Protein AF-A0AAD5Y4V9-F1 (afdb_monomer)

Radius of gyration: 23.25 Å; Cα contacts (8 Å, |Δi|>4): 443; chains: 1; bounding box: 80×43×57 Å

Sequence (322 aa):
MSYVQPNKWQPNLEIPAKYGASPVNLITLEIFPLKPSPISFKLESRYSIEKVLPRSFFGILYQLKVGHTFVFNLANPDIPNTFIQELTGMRQSTFVKIDTLVRVVGNAPGRYVPEQDIEHVMHRVRELKDGRKVVLADRVHEFLNWASNLYEISLCSLGDQSYVDMVAQILNQENQIIRGGVAYSARGEYLYLTQNGNLPNARRPPKDLNSLFAFYSNRSDDVPFVEPLILDDNATMWPMDQQDNIIVIREMVDSKVWNVALFPVVQQVLAFIHENYFKQLDIWNAADPSIRGLPPTSLTFYKEYMRKELSGKIAEISSSRI

Mean predicted aligned error: 13.6 Å

pLDDT: mean 76.75, std 15.79, range [40.66, 96.81]

Nearest PDB structures (foldseek):
  3ef0-assembly1_A  TM=4.515E-01  e=7.045E-08  Schizosaccharomyces pombe
  4xq0-assembly1_A  TM=4.361E-01  e=2.808E-07  Schizosaccharomyces pombe 972h-
  2hhl-assembly4_D  TM=6.259E-01  e=1.778E-05  Homo sapiens
  3pgl-assembly2_B  TM=5.851E-01  e=7.215E-06  Homo sapiens
  3l0y-assembly2_B  TM=5.722E-01  e=2.005E-05  Homo sapiens

Foldseek 3Di:
DDDDDQQNQFAWEQDPVVQPRDIWTWGWDDFDDPDDDPDDDDRDNYDYPPDDDAQLVVVVCVLVVVDDGTDTDLVDPVGPGPNSCVVVCPPFAAEEELLQFKAWDDDDPDGHWDPVCCVVQVVQWDAFPVRTIMGGAPCLLVLLVVVQVQHQYAYEDCDDQSVLVRSCCVNCPPVRRNDSYYSDNLNVVLCVCVVVVSDVDNQAQSDEPCSRHVCLVVDDQLDDDEHYAYEEQDLSSHDPVCSLSYPHWDFDPPDPTTHTPSPPPVVVLSVQLRVVLVVQQVVLVPDDPVPRDTRDYSSVRSVVVVVVVVVVVVVVVVVVPD

Organism: NCBI:txid261099

Structure (mmCIF, N/CA/C/O backbone):
data_AF-A0AAD5Y4V9-F1
#
_entry.id   AF-A0AAD5Y4V9-F1
#
loop_
_atom_site.group_PDB
_atom_site.id
_atom_site.type_symbol
_atom_site.label_atom_id
_atom_site.label_alt_id
_atom_site.label_comp_id
_atom_site.label_asym_id
_atom_site.label_entity_id
_atom_site.label_seq_id
_atom_site.pdbx_PDB_ins_code
_atom_site.Cartn_x
_atom_site.Cartn_y
_atom_site.Cartn_z
_atom_site.occupancy
_atom_site.B_iso_or_equiv
_atom_site.auth_seq_id
_atom_site.auth_comp_id
_atom_site.auth_asym_id
_atom_site.auth_atom_id
_atom_site.pdbx_PDB_model_num
ATOM 1 N N . MET A 1 1 ? 45.213 21.204 -1.280 1.00 44.19 1 MET A N 1
ATOM 2 C CA . MET A 1 1 ? 44.220 20.114 -1.163 1.00 44.19 1 MET A CA 1
ATOM 3 C C . MET A 1 1 ? 44.125 19.438 -2.519 1.00 44.19 1 MET A C 1
ATOM 5 O O . MET A 1 1 ? 43.886 20.133 -3.496 1.00 44.19 1 MET A O 1
ATOM 9 N N . SER A 1 2 ? 44.420 18.141 -2.616 1.00 42.50 2 SER A N 1
ATOM 10 C CA . SER A 1 2 ? 44.313 17.402 -3.879 1.00 42.50 2 SER A CA 1
ATOM 11 C C . SER A 1 2 ? 42.843 17.124 -4.185 1.00 42.50 2 SER A C 1
ATOM 13 O O . SER A 1 2 ? 42.166 16.475 -3.392 1.00 42.50 2 SER A O 1
ATOM 15 N N . TYR A 1 3 ? 42.355 17.617 -5.323 1.00 54.38 3 TYR A N 1
ATOM 16 C CA . TYR A 1 3 ? 41.027 17.281 -5.829 1.00 54.38 3 TYR A CA 1
ATOM 17 C C . TYR A 1 3 ? 41.005 15.795 -6.189 1.00 54.38 3 TYR A C 1
ATOM 19 O O . TYR A 1 3 ? 41.721 15.355 -7.090 1.00 54.38 3 TYR A O 1
ATOM 27 N N . VAL A 1 4 ? 40.223 15.011 -5.452 1.00 59.34 4 VAL A N 1
ATOM 28 C CA . VAL A 1 4 ? 40.012 13.602 -5.780 1.00 59.34 4 VAL A CA 1
ATOM 29 C C . VAL A 1 4 ? 39.051 13.549 -6.962 1.00 59.34 4 VAL A C 1
ATOM 31 O O . VAL A 1 4 ? 37.967 14.124 -6.917 1.00 59.34 4 VAL A O 1
ATOM 34 N N . GLN A 1 5 ? 39.471 12.893 -8.040 1.00 60.47 5 GLN A N 1
ATOM 35 C CA . GLN A 1 5 ? 38.598 12.638 -9.183 1.00 60.47 5 GLN A CA 1
ATOM 36 C C . GLN A 1 5 ? 37.478 11.679 -8.736 1.00 60.47 5 GLN A C 1
ATOM 38 O O . GLN A 1 5 ? 37.815 10.663 -8.122 1.00 60.47 5 GLN A O 1
ATOM 43 N N . PRO A 1 6 ? 36.189 11.955 -9.025 1.00 58.03 6 PRO A N 1
ATOM 44 C CA . PRO A 1 6 ? 35.059 11.141 -8.562 1.00 58.03 6 PRO A CA 1
ATOM 45 C C . PRO A 1 6 ? 35.250 9.640 -8.794 1.00 58.03 6 PRO A C 1
ATOM 47 O O . PRO A 1 6 ? 35.168 8.851 -7.865 1.00 58.03 6 PRO A O 1
ATOM 50 N N . ASN A 1 7 ? 35.667 9.255 -9.996 1.00 61.25 7 ASN A N 1
ATOM 51 C CA . ASN A 1 7 ? 35.906 7.865 -10.391 1.00 61.25 7 ASN A CA 1
ATOM 52 C C . ASN A 1 7 ? 37.132 7.186 -9.741 1.00 61.25 7 ASN A C 1
ATOM 54 O O . ASN A 1 7 ? 37.333 5.987 -9.926 1.00 61.25 7 ASN A O 1
ATOM 58 N N . LYS A 1 8 ? 37.972 7.926 -9.007 1.00 71.12 8 LYS A N 1
ATOM 59 C CA . LYS A 1 8 ? 39.161 7.394 -8.316 1.00 71.12 8 LYS A CA 1
ATOM 60 C C . LYS A 1 8 ? 38.937 7.175 -6.825 1.00 71.12 8 LYS A C 1
ATOM 62 O O . LYS A 1 8 ? 39.796 6.589 -6.170 1.00 71.12 8 LYS A O 1
ATOM 67 N N . TRP A 1 9 ? 37.818 7.648 -6.281 1.00 79.75 9 TRP A N 1
ATOM 68 C CA . TRP A 1 9 ? 37.486 7.430 -4.883 1.00 79.75 9 TRP A CA 1
ATOM 69 C C . TRP A 1 9 ? 36.623 6.182 -4.731 1.00 79.75 9 TRP A C 1
ATOM 71 O O . TRP A 1 9 ? 35.472 6.151 -5.168 1.00 79.75 9 TRP A O 1
ATOM 81 N N . GLN A 1 10 ? 37.197 5.152 -4.115 1.00 83.12 10 GLN A N 1
ATOM 82 C CA . GLN A 1 10 ? 36.529 3.876 -3.881 1.00 83.12 10 GLN A CA 1
ATOM 83 C C . GLN A 1 10 ? 36.601 3.522 -2.396 1.00 83.12 10 GLN A C 1
ATOM 85 O O . GLN A 1 10 ? 37.484 2.765 -1.986 1.00 83.12 10 GLN A O 1
ATOM 90 N N . PRO A 1 11 ? 35.766 4.147 -1.552 1.00 84.25 11 PRO A N 1
ATOM 91 C CA . PRO A 1 11 ? 35.830 3.891 -0.130 1.00 84.25 11 PRO A CA 1
ATOM 92 C C . PRO A 1 11 ? 35.289 2.498 0.197 1.00 84.25 11 PRO A C 1
ATOM 94 O O . PRO A 1 11 ? 34.391 1.974 -0.464 1.00 84.25 11 PRO A O 1
ATOM 97 N N . ASN A 1 12 ? 35.827 1.912 1.257 1.00 84.38 12 ASN A N 1
ATOM 98 C CA . ASN A 1 12 ? 35.359 0.641 1.777 1.00 84.38 12 ASN A CA 1
ATOM 99 C C . ASN A 1 12 ? 34.202 0.873 2.760 1.00 84.38 12 ASN A C 1
ATOM 101 O O . ASN A 1 12 ? 34.349 1.623 3.724 1.00 84.38 12 ASN A O 1
ATOM 105 N N . LEU A 1 13 ? 33.056 0.247 2.510 1.00 82.81 13 LEU A N 1
ATOM 106 C CA . LEU A 1 13 ? 31.894 0.267 3.386 1.00 82.81 13 LEU A CA 1
ATOM 107 C C . LEU A 1 13 ? 31.895 -0.974 4.274 1.00 82.81 13 LEU A C 1
ATOM 109 O O . LEU A 1 13 ? 31.728 -2.095 3.793 1.00 82.81 13 LEU A O 1
ATOM 113 N N . GLU A 1 14 ? 32.034 -0.771 5.577 1.00 83.25 14 GLU A N 1
ATOM 114 C CA . GLU A 1 14 ? 31.894 -1.832 6.560 1.00 83.25 14 GLU A CA 1
ATOM 115 C C . GLU A 1 14 ? 30.427 -2.154 6.799 1.00 83.25 14 GLU A C 1
ATOM 117 O O . GLU A 1 14 ? 29.639 -1.303 7.230 1.00 83.25 14 GLU A O 1
ATOM 122 N N . ILE A 1 15 ? 30.080 -3.414 6.563 1.00 77.50 15 ILE A N 1
ATOM 123 C CA . ILE A 1 15 ? 28.730 -3.920 6.751 1.00 77.50 15 ILE A CA 1
ATOM 124 C C . ILE A 1 15 ? 28.664 -4.639 8.107 1.00 77.50 15 ILE A C 1
ATOM 126 O O . ILE A 1 15 ? 29.407 -5.599 8.322 1.00 77.50 15 ILE A O 1
ATOM 130 N N . PRO A 1 16 ? 27.786 -4.210 9.035 1.00 75.94 16 PRO A N 1
ATOM 131 C CA . PRO A 1 16 ? 27.593 -4.869 10.318 1.00 75.94 16 PRO A CA 1
ATOM 132 C C . PRO A 1 16 ? 27.303 -6.361 10.158 1.00 75.94 16 PRO A C 1
ATOM 134 O O . PRO A 1 16 ? 26.631 -6.777 9.215 1.00 75.94 16 PRO A O 1
ATOM 137 N N . ALA A 1 17 ? 27.737 -7.171 11.126 1.00 76.25 17 ALA A N 1
ATOM 138 C CA . ALA A 1 17 ? 27.626 -8.629 11.047 1.00 76.25 17 ALA A CA 1
ATOM 139 C C . ALA A 1 17 ? 26.194 -9.134 10.782 1.00 76.25 17 ALA A C 1
ATOM 141 O O . ALA A 1 17 ? 26.000 -10.073 10.015 1.00 76.25 17 ALA A O 1
ATOM 142 N N . LYS A 1 18 ? 25.185 -8.445 11.332 1.00 70.75 18 LYS A N 1
ATOM 143 C CA . LYS A 1 18 ? 23.756 -8.725 11.104 1.00 70.75 18 LYS A CA 1
ATOM 144 C C . LYS A 1 18 ? 23.285 -8.575 9.645 1.00 70.75 18 LYS A C 1
ATOM 146 O O . LYS A 1 18 ? 22.176 -8.992 9.345 1.00 70.75 18 LYS A O 1
ATOM 151 N N . TYR A 1 19 ? 24.097 -7.984 8.767 1.00 62.03 19 TYR A N 1
ATOM 152 C CA . TYR A 1 19 ? 23.802 -7.759 7.345 1.00 62.03 19 TYR A CA 1
ATOM 153 C C . TYR A 1 19 ? 24.813 -8.457 6.413 1.00 62.03 19 TYR A C 1
ATOM 155 O O . TYR A 1 19 ? 24.945 -8.088 5.251 1.00 62.03 19 TYR A O 1
ATOM 163 N N . GLY A 1 20 ? 25.553 -9.456 6.913 1.00 67.56 20 GLY A N 1
ATOM 164 C CA . GLY A 1 20 ? 26.450 -10.288 6.096 1.00 67.56 20 GLY A CA 1
ATOM 165 C C . GLY A 1 20 ? 27.950 -10.062 6.311 1.00 67.56 20 GLY A C 1
ATOM 166 O O . GLY A 1 20 ? 28.746 -10.737 5.663 1.00 67.56 20 GLY A O 1
ATOM 167 N N . ALA A 1 21 ? 28.344 -9.152 7.217 1.00 70.06 21 ALA A N 1
ATOM 168 C CA . ALA A 1 21 ? 29.711 -8.938 7.741 1.00 70.06 21 ALA A CA 1
ATOM 169 C C . ALA A 1 21 ? 30.835 -8.630 6.725 1.00 70.06 21 ALA A C 1
ATOM 171 O O . ALA A 1 21 ? 31.972 -8.383 7.125 1.00 70.06 21 ALA A O 1
ATOM 172 N N . SER A 1 22 ? 30.548 -8.670 5.426 1.00 79.44 22 SER A N 1
ATOM 173 C CA . SER A 1 22 ? 31.556 -8.582 4.375 1.00 79.44 22 SER A CA 1
ATOM 174 C C . SER A 1 22 ? 31.667 -7.135 3.904 1.00 79.44 22 SER A C 1
ATOM 176 O O . SER A 1 22 ? 30.673 -6.600 3.409 1.00 79.44 22 SER A O 1
ATOM 178 N N . PRO A 1 23 ? 32.829 -6.481 4.061 1.00 80.38 23 PRO A N 1
ATOM 179 C CA . PRO A 1 23 ? 33.013 -5.116 3.597 1.00 80.38 23 PRO A CA 1
ATOM 180 C C . PRO A 1 23 ? 32.890 -5.027 2.073 1.00 80.38 23 PRO A C 1
ATOM 182 O O . PRO A 1 23 ? 33.283 -5.943 1.351 1.00 80.38 23 PRO A O 1
ATOM 185 N N . VAL A 1 24 ? 32.370 -3.903 1.585 1.00 80.69 24 VAL A N 1
ATOM 186 C CA . VAL A 1 24 ? 32.111 -3.668 0.160 1.00 80.69 24 VAL A CA 1
ATOM 187 C C . VAL A 1 24 ? 32.896 -2.459 -0.318 1.00 80.69 24 VAL A C 1
ATOM 189 O O . VAL A 1 24 ? 32.841 -1.397 0.293 1.00 80.69 24 VAL A O 1
ATOM 192 N N . ASN A 1 25 ? 33.596 -2.591 -1.443 1.00 84.00 25 ASN A N 1
ATOM 193 C CA . ASN A 1 25 ? 34.192 -1.435 -2.104 1.00 84.00 25 ASN A CA 1
ATOM 194 C C . ASN A 1 25 ? 33.112 -0.692 -2.886 1.00 84.00 25 ASN A C 1
ATOM 196 O O . ASN A 1 25 ? 32.513 -1.236 -3.813 1.00 84.00 25 ASN A O 1
ATOM 200 N N . LEU A 1 26 ? 32.865 0.554 -2.500 1.00 79.94 26 LEU A N 1
ATOM 201 C CA . LEU A 1 26 ? 31.935 1.421 -3.201 1.00 79.94 26 LEU A CA 1
ATOM 202 C C . LEU A 1 26 ? 32.634 2.034 -4.408 1.00 79.94 26 LEU A C 1
ATOM 204 O O . LEU A 1 26 ? 33.779 2.467 -4.319 1.00 79.94 26 LEU A O 1
ATOM 208 N N . ILE A 1 27 ? 31.933 2.115 -5.533 1.00 80.38 27 ILE A N 1
ATOM 209 C CA . ILE A 1 27 ? 32.420 2.833 -6.711 1.00 80.38 27 ILE A CA 1
ATOM 210 C C . ILE A 1 27 ? 31.689 4.160 -6.765 1.00 80.38 27 ILE A C 1
ATOM 212 O O . ILE A 1 27 ? 30.474 4.184 -6.925 1.00 80.38 27 ILE A O 1
ATOM 216 N N . THR A 1 28 ? 32.403 5.270 -6.630 1.00 79.75 28 THR A N 1
ATOM 217 C CA . THR A 1 28 ? 31.783 6.595 -6.723 1.00 79.75 28 THR A CA 1
ATOM 218 C C . THR A 1 28 ? 31.466 6.924 -8.182 1.00 79.75 28 THR A C 1
ATOM 220 O O . THR A 1 28 ? 32.351 6.900 -9.037 1.00 79.75 28 THR A O 1
ATOM 223 N N . LEU A 1 29 ? 30.197 7.224 -8.464 1.00 72.38 29 LEU A N 1
ATOM 224 C CA . LEU A 1 29 ? 29.720 7.686 -9.770 1.00 72.38 29 LEU A CA 1
ATOM 225 C C . LEU A 1 29 ? 29.888 9.191 -9.910 1.00 72.38 29 LEU A C 1
ATOM 227 O O . LEU A 1 29 ? 30.418 9.673 -10.907 1.00 72.38 29 LEU A O 1
ATOM 231 N N . GLU A 1 30 ? 29.444 9.926 -8.896 1.00 71.38 30 GLU A N 1
ATOM 232 C CA . GLU A 1 30 ? 29.357 11.377 -8.954 1.00 71.38 30 GLU A CA 1
ATOM 233 C C . GLU A 1 30 ? 29.677 11.986 -7.590 1.00 71.38 30 GLU A C 1
ATOM 235 O O . GLU A 1 30 ? 29.359 11.411 -6.548 1.00 71.38 30 GLU A O 1
ATOM 240 N N . ILE A 1 31 ? 30.327 13.151 -7.607 1.00 71.00 31 ILE A N 1
ATOM 241 C CA . ILE A 1 31 ? 30.545 13.997 -6.434 1.00 71.00 31 ILE A CA 1
ATOM 242 C C . ILE A 1 31 ? 29.954 15.361 -6.767 1.00 71.00 31 ILE A C 1
ATOM 244 O O . ILE A 1 31 ? 30.391 16.012 -7.718 1.00 71.00 31 ILE A O 1
ATOM 248 N N . PHE A 1 32 ? 28.986 15.802 -5.972 1.00 67.06 32 PHE A N 1
ATOM 249 C CA . PHE A 1 32 ? 28.343 17.093 -6.161 1.00 67.06 32 PHE A CA 1
ATOM 250 C C . PHE A 1 32 ? 29.105 18.180 -5.400 1.00 67.06 32 PHE A C 1
ATOM 252 O O . PHE A 1 32 ? 29.296 18.066 -4.185 1.00 67.06 32 PHE A O 1
ATOM 259 N N . PRO A 1 33 ? 29.516 19.271 -6.067 1.00 58.56 33 PRO A N 1
ATOM 260 C CA . PRO A 1 33 ? 30.015 20.439 -5.365 1.00 58.56 33 PRO A CA 1
ATOM 261 C C . PRO A 1 33 ? 28.853 21.112 -4.625 1.00 58.56 33 PRO A C 1
ATOM 263 O O . PRO A 1 33 ? 27.855 21.510 -5.229 1.00 58.56 33 PRO A O 1
ATOM 266 N N . LEU A 1 34 ? 28.976 21.276 -3.308 1.00 55.75 34 LEU A N 1
ATOM 267 C CA . LEU A 1 34 ? 28.035 22.102 -2.555 1.00 55.75 34 LEU A CA 1
ATOM 268 C C . LEU A 1 34 ? 28.196 23.568 -2.992 1.00 55.75 34 LEU A C 1
ATOM 270 O O . LEU A 1 34 ? 29.302 24.109 -3.010 1.00 55.75 34 LEU A O 1
ATOM 274 N N . LYS A 1 35 ? 27.074 24.215 -3.341 1.00 51.81 35 LYS A N 1
ATOM 275 C CA . LYS A 1 35 ? 26.964 25.679 -3.518 1.00 51.81 35 LYS A CA 1
ATOM 276 C C . LYS A 1 35 ? 27.609 26.414 -2.326 1.00 51.81 35 LYS A C 1
ATOM 278 O O . LYS A 1 35 ? 27.631 25.847 -1.236 1.00 51.81 35 LYS A O 1
ATOM 283 N N . PRO A 1 36 ? 28.130 27.645 -2.515 1.00 48.41 36 PRO A N 1
ATOM 284 C CA . PRO A 1 36 ? 29.329 28.143 -1.844 1.00 48.41 36 PRO A CA 1
ATOM 285 C C . PRO A 1 36 ? 29.155 28.133 -0.325 1.00 48.41 36 PRO A C 1
ATOM 287 O O . PRO A 1 36 ? 28.611 29.056 0.273 1.00 48.41 36 PRO A O 1
ATOM 290 N N . SER A 1 37 ? 29.615 27.052 0.284 1.00 46.00 37 SER A N 1
ATOM 291 C CA . SER A 1 37 ? 29.674 26.841 1.719 1.00 46.00 37 SER A CA 1
ATOM 292 C C . SER A 1 37 ? 31.102 26.393 2.019 1.00 46.00 37 SER A C 1
ATOM 294 O O . SER A 1 37 ? 31.635 25.569 1.272 1.00 46.00 37 SER A O 1
ATOM 296 N N . PRO A 1 38 ? 31.758 26.909 3.071 1.00 42.81 38 PRO A N 1
ATOM 297 C CA . PRO A 1 38 ? 33.161 26.613 3.375 1.00 42.81 38 PRO A CA 1
ATOM 298 C C . PRO A 1 38 ? 33.389 25.179 3.889 1.00 42.81 38 PRO A C 1
ATOM 300 O O . PRO A 1 38 ? 34.463 24.867 4.400 1.00 42.81 38 PRO A O 1
ATOM 303 N N . ILE A 1 39 ? 32.394 24.294 3.785 1.00 48.06 39 ILE A N 1
ATOM 304 C CA . ILE A 1 39 ? 32.473 22.920 4.274 1.00 48.06 39 ILE A CA 1
ATOM 305 C C . ILE A 1 39 ? 33.242 22.076 3.254 1.00 48.06 39 ILE A C 1
ATOM 307 O O . ILE A 1 39 ? 32.682 21.480 2.335 1.00 48.06 39 ILE A O 1
ATOM 311 N N . SER A 1 40 ? 34.558 22.015 3.428 1.00 52.16 40 SER A N 1
ATOM 312 C CA . SER A 1 40 ? 35.402 21.002 2.803 1.00 52.16 40 SER A CA 1
ATOM 313 C C . SER A 1 40 ? 35.179 19.658 3.503 1.00 52.16 40 SER A C 1
ATOM 315 O O . SER A 1 40 ? 35.601 19.475 4.645 1.00 52.16 40 SER A O 1
ATOM 317 N N . PHE A 1 41 ? 34.511 18.719 2.828 1.00 55.03 41 PHE A N 1
ATOM 318 C CA . PHE A 1 41 ? 34.381 17.342 3.308 1.00 55.03 41 PHE A CA 1
ATOM 319 C C . PHE A 1 41 ? 35.717 16.613 3.177 1.00 55.03 41 PHE A C 1
ATOM 321 O O . PHE A 1 41 ? 36.386 16.682 2.143 1.00 55.03 41 PHE A O 1
ATOM 328 N N . LYS A 1 42 ? 36.093 15.877 4.221 1.00 58.84 42 LYS A N 1
ATOM 329 C CA . LYS A 1 42 ? 37.205 14.934 4.155 1.00 58.84 42 LYS A CA 1
ATOM 330 C C . LYS A 1 42 ? 36.670 13.621 3.586 1.00 58.84 42 LYS A C 1
ATOM 332 O O . LYS A 1 42 ? 35.859 12.959 4.223 1.00 58.84 42 LYS A O 1
ATOM 337 N N . LEU A 1 43 ? 37.096 13.277 2.374 1.00 70.44 43 LEU A N 1
ATOM 338 C CA . LEU A 1 43 ? 36.814 11.970 1.786 1.00 70.44 43 LEU A CA 1
ATOM 339 C C . LEU A 1 43 ? 37.655 10.926 2.522 1.00 70.44 43 LEU A C 1
ATOM 341 O O . LEU A 1 43 ? 38.887 10.986 2.488 1.00 70.44 43 LEU A O 1
ATOM 345 N N . GLU A 1 44 ? 37.001 10.003 3.216 1.00 75.50 44 GLU A N 1
ATOM 346 C CA . GLU A 1 44 ? 37.679 8.933 3.944 1.00 75.50 44 GLU A CA 1
ATOM 347 C C . GLU A 1 44 ? 37.763 7.674 3.081 1.00 75.50 44 GLU A C 1
ATOM 349 O O . GLU A 1 44 ? 36.981 7.473 2.154 1.00 75.50 44 GLU A O 1
ATOM 354 N N . SER A 1 45 ? 38.755 6.825 3.337 1.00 79.62 45 SER A N 1
ATOM 355 C CA . SER A 1 45 ? 38.902 5.544 2.635 1.00 79.62 45 SER A CA 1
ATOM 356 C C . SER A 1 45 ? 37.996 4.451 3.205 1.00 79.62 45 SER A C 1
ATOM 358 O O . SER A 1 45 ? 37.908 3.373 2.619 1.00 79.62 45 SER A O 1
ATOM 360 N N . ARG A 1 46 ? 37.332 4.714 4.337 1.00 78.44 46 ARG A N 1
ATOM 361 C CA . ARG A 1 46 ? 36.507 3.754 5.067 1.00 78.44 46 ARG A CA 1
ATOM 362 C C . ARG A 1 46 ? 35.282 4.451 5.648 1.00 78.44 46 ARG A C 1
ATOM 364 O O . ARG A 1 46 ? 35.416 5.512 6.243 1.00 78.44 46 ARG A O 1
ATOM 371 N N . TYR A 1 47 ? 34.123 3.824 5.510 1.00 78.31 47 TYR A N 1
ATOM 372 C CA . TYR A 1 47 ? 32.879 4.209 6.171 1.00 78.31 47 TYR A CA 1
ATOM 373 C C . TYR A 1 47 ? 32.294 2.995 6.870 1.00 78.31 47 TYR A C 1
ATOM 375 O O . TYR A 1 47 ? 32.428 1.878 6.380 1.00 78.31 47 TYR A O 1
ATOM 383 N N . SER A 1 48 ? 31.603 3.212 7.981 1.00 76.94 48 SER A N 1
ATOM 384 C CA . SER A 1 48 ? 30.866 2.165 8.678 1.00 76.94 48 SER A CA 1
ATOM 385 C C . SER A 1 48 ? 29.377 2.481 8.690 1.00 76.94 48 SER A C 1
ATOM 387 O O . SER A 1 48 ? 28.961 3.634 8.824 1.00 76.94 48 SER A O 1
ATOM 389 N N . ILE A 1 49 ? 28.549 1.448 8.522 1.00 71.06 49 ILE A N 1
ATOM 390 C CA . ILE A 1 49 ? 27.101 1.599 8.673 1.00 71.06 49 ILE A CA 1
ATOM 391 C C . ILE A 1 49 ? 26.786 1.622 10.167 1.00 71.06 49 ILE A C 1
ATOM 393 O O . ILE A 1 49 ? 26.702 0.579 10.815 1.00 71.06 49 ILE A O 1
ATOM 397 N N . GLU A 1 50 ? 26.572 2.817 10.709 1.00 62.81 50 GLU A N 1
ATOM 398 C CA . GL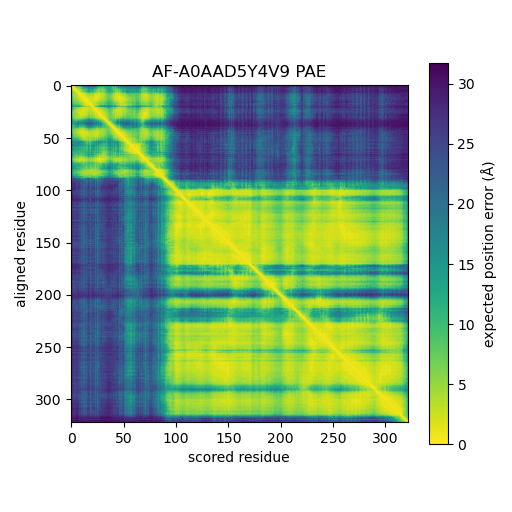U A 1 50 ? 26.125 2.983 12.094 1.00 62.81 50 GLU A CA 1
ATOM 399 C C . GLU A 1 50 ? 24.684 2.475 12.271 1.00 62.81 50 GLU A C 1
ATOM 401 O O . GLU A 1 50 ? 24.362 1.748 13.215 1.00 62.81 50 GLU A O 1
ATOM 406 N N . LYS A 1 51 ? 23.803 2.810 11.318 1.00 59.06 51 LYS A N 1
ATOM 407 C CA . LYS A 1 51 ? 22.394 2.412 11.332 1.00 59.06 51 LYS A CA 1
ATOM 408 C C . LYS A 1 51 ? 21.825 2.328 9.918 1.00 59.06 51 LYS A C 1
ATOM 410 O O . LYS A 1 51 ? 22.075 3.193 9.088 1.00 59.06 51 LYS A O 1
ATOM 415 N N . VAL A 1 52 ? 21.003 1.309 9.673 1.00 59.09 52 VAL A N 1
ATOM 416 C CA . VAL A 1 52 ? 20.153 1.233 8.478 1.00 59.09 52 VAL A CA 1
ATOM 417 C C . VAL A 1 52 ? 18.864 1.983 8.790 1.00 59.09 52 VAL A C 1
ATOM 419 O O . VAL A 1 52 ? 18.165 1.650 9.750 1.00 59.09 52 VAL A O 1
ATOM 422 N N . LEU A 1 53 ? 18.597 3.041 8.031 1.00 54.16 53 LEU A N 1
ATOM 423 C CA . LEU A 1 53 ? 17.417 3.885 8.191 1.00 54.16 53 LEU A CA 1
ATOM 424 C C . LEU A 1 53 ? 16.362 3.522 7.137 1.00 54.16 53 LEU A C 1
ATOM 426 O O . LEU A 1 53 ? 16.724 3.099 6.038 1.00 54.16 53 LEU A O 1
ATOM 430 N N . PRO A 1 54 ? 15.064 3.667 7.460 1.00 47.16 54 PRO A N 1
ATOM 431 C CA . PRO A 1 54 ? 13.989 3.386 6.518 1.00 47.16 54 PRO A CA 1
ATOM 432 C C . PRO A 1 54 ? 14.071 4.301 5.290 1.00 47.16 54 PRO A C 1
ATOM 434 O O . PRO A 1 54 ? 14.545 5.435 5.368 1.00 47.16 54 PRO A O 1
ATOM 437 N N . ARG A 1 55 ? 13.550 3.816 4.158 1.00 54.78 55 ARG A N 1
ATOM 438 C CA . ARG A 1 55 ? 13.577 4.490 2.847 1.00 54.78 55 ARG A CA 1
ATOM 439 C C . ARG A 1 55 ? 13.034 5.928 2.874 1.00 54.78 55 ARG A C 1
ATOM 441 O O . ARG A 1 55 ? 13.539 6.780 2.145 1.00 54.78 55 ARG A O 1
ATOM 448 N N . SER A 1 56 ? 12.067 6.213 3.748 1.00 46.19 56 SER A N 1
ATOM 449 C CA . SER A 1 56 ? 11.482 7.545 3.967 1.00 46.19 56 SER A CA 1
ATOM 450 C C . SER A 1 56 ? 12.491 8.591 4.458 1.00 46.19 56 SER A C 1
ATOM 452 O O . SER A 1 56 ? 12.283 9.787 4.260 1.00 46.19 56 SER A O 1
ATOM 454 N N . PHE A 1 57 ? 13.625 8.170 5.031 1.00 49.38 57 PHE A N 1
ATOM 455 C CA . PHE A 1 57 ? 14.670 9.077 5.502 1.00 49.38 57 PHE A CA 1
ATOM 456 C C . PHE A 1 57 ? 15.285 9.901 4.362 1.00 49.38 57 PHE A C 1
ATOM 458 O O . PHE A 1 57 ? 15.527 11.091 4.536 1.00 49.38 57 PHE A O 1
ATOM 465 N N . PHE A 1 58 ? 15.462 9.328 3.166 1.00 53.56 58 PHE A N 1
ATOM 466 C CA . PHE A 1 58 ? 15.973 10.073 2.007 1.00 53.56 58 PHE A CA 1
ATOM 467 C C . PHE A 1 58 ? 14.964 11.092 1.463 1.00 53.56 58 PHE A C 1
ATOM 469 O O . PHE A 1 58 ? 15.363 12.172 1.029 1.00 53.56 58 PHE A O 1
ATOM 476 N N . GLY A 1 59 ? 13.665 10.786 1.546 1.00 48.00 59 GLY A N 1
ATOM 477 C CA . GLY A 1 59 ? 12.595 11.742 1.250 1.00 48.00 59 GLY A CA 1
ATOM 478 C C . GLY A 1 59 ? 12.625 12.933 2.208 1.00 48.00 59 GLY A C 1
ATOM 479 O O . GLY A 1 59 ? 12.564 14.077 1.764 1.00 48.00 59 GLY A O 1
ATOM 480 N N . ILE A 1 60 ? 12.842 12.673 3.502 1.00 49.03 60 ILE A N 1
ATOM 481 C CA . ILE A 1 60 ? 13.034 13.712 4.523 1.00 49.03 60 ILE A CA 1
ATOM 482 C C . ILE A 1 60 ? 14.279 14.556 4.209 1.00 49.03 60 ILE A C 1
ATOM 484 O O . ILE A 1 60 ? 14.194 15.780 4.223 1.00 49.03 60 ILE A O 1
ATOM 488 N N . LEU A 1 61 ? 15.421 13.948 3.859 1.00 49.16 61 LEU A N 1
ATOM 489 C CA . LEU A 1 61 ? 16.630 14.698 3.482 1.00 49.16 61 LEU A CA 1
ATOM 490 C C . LEU A 1 61 ? 16.388 15.612 2.270 1.00 49.16 61 LEU A C 1
ATOM 492 O O . LEU A 1 61 ? 16.762 16.785 2.300 1.00 49.16 61 LEU A O 1
ATOM 496 N N . TYR A 1 62 ? 15.709 15.106 1.239 1.00 46.41 62 TYR A N 1
ATOM 497 C CA . TYR A 1 62 ? 15.353 15.885 0.053 1.00 46.41 62 TYR A CA 1
ATOM 498 C C . TYR A 1 62 ? 14.396 17.044 0.379 1.00 46.41 62 TYR A C 1
ATOM 500 O O . TYR A 1 62 ? 14.655 18.185 -0.007 1.00 46.41 62 TYR A O 1
ATOM 508 N N . GLN A 1 63 ? 13.331 16.787 1.147 1.00 43.16 63 GLN A N 1
ATOM 509 C CA . GLN A 1 63 ? 12.381 17.810 1.606 1.00 43.16 63 GLN A CA 1
ATOM 510 C C . GLN A 1 63 ? 13.065 18.890 2.460 1.00 43.16 63 GLN A C 1
ATOM 512 O O . GLN A 1 63 ? 12.744 20.072 2.344 1.00 43.16 63 GLN A O 1
ATOM 517 N N . LEU A 1 64 ? 14.051 18.501 3.272 1.00 46.19 64 LEU A N 1
ATOM 518 C CA . LEU A 1 64 ? 14.864 19.406 4.089 1.00 46.19 64 LEU A CA 1
ATOM 519 C C . LEU A 1 64 ? 15.976 20.115 3.306 1.00 46.19 64 LEU A C 1
ATOM 521 O O . LEU A 1 64 ? 16.772 20.840 3.902 1.00 46.19 64 LEU A O 1
ATOM 525 N N . LYS A 1 65 ? 16.045 19.927 1.980 1.00 53.81 65 LYS A N 1
ATOM 526 C CA . LYS A 1 65 ? 17.112 20.450 1.110 1.00 53.81 65 LYS A CA 1
ATOM 527 C C . LYS A 1 65 ? 18.514 20.065 1.591 1.00 53.81 65 LYS A C 1
ATOM 529 O O . LYS A 1 65 ? 19.489 20.759 1.297 1.00 53.81 65 LYS A O 1
ATOM 534 N N . VAL A 1 66 ? 18.625 18.955 2.319 1.00 54.12 66 VAL A N 1
ATOM 535 C CA . VAL A 1 66 ? 19.908 18.365 2.675 1.00 54.12 66 VAL A CA 1
ATOM 536 C C . VAL A 1 66 ? 20.426 17.682 1.418 1.00 54.12 66 VAL A C 1
ATOM 538 O O . VAL A 1 66 ? 20.002 16.586 1.054 1.00 54.12 66 VAL A O 1
ATOM 541 N N . GLY A 1 67 ? 21.301 18.388 0.704 1.00 54.25 67 GLY A N 1
ATOM 542 C CA . GLY A 1 67 ? 21.980 17.849 -0.466 1.00 54.25 67 GLY A CA 1
ATOM 543 C C . GLY A 1 67 ? 22.861 16.671 -0.064 1.00 54.25 67 GLY A C 1
ATOM 544 O O . GLY A 1 67 ? 23.598 16.745 0.918 1.00 54.25 67 GLY A O 1
ATOM 545 N N . HIS A 1 68 ? 22.787 15.587 -0.826 1.00 61.81 68 HIS A N 1
ATOM 546 C CA . HIS A 1 68 ? 23.792 14.537 -0.762 1.00 61.81 68 HIS A CA 1
ATOM 547 C C . HIS A 1 68 ? 25.019 14.983 -1.567 1.00 61.81 68 HIS A C 1
ATOM 549 O O . HIS A 1 68 ? 24.900 15.695 -2.563 1.00 61.81 68 HIS A O 1
ATOM 555 N N . THR A 1 69 ? 26.205 14.584 -1.120 1.00 64.38 69 THR A N 1
ATOM 556 C CA . THR A 1 69 ? 27.473 15.080 -1.682 1.00 64.38 69 THR A CA 1
ATOM 557 C C . THR A 1 69 ? 28.089 14.100 -2.684 1.00 64.38 69 THR A C 1
ATOM 559 O O . THR A 1 69 ? 28.974 14.477 -3.445 1.00 64.38 69 THR A O 1
ATOM 562 N N . PHE A 1 70 ? 27.635 12.845 -2.708 1.00 69.69 70 PHE A N 1
ATOM 563 C CA . PHE A 1 70 ? 28.168 11.794 -3.576 1.00 69.69 70 PHE A CA 1
ATOM 564 C C . PHE A 1 70 ? 27.119 10.723 -3.902 1.00 69.69 70 PHE A C 1
ATOM 566 O O . PHE A 1 70 ? 26.191 10.498 -3.123 1.00 69.69 70 PHE A O 1
ATOM 573 N N . VAL A 1 71 ? 27.297 10.052 -5.042 1.00 69.31 71 VAL A N 1
ATOM 574 C CA . VAL A 1 71 ? 26.500 8.901 -5.503 1.00 69.31 71 VAL A CA 1
ATOM 575 C C . VAL A 1 71 ? 27.426 7.713 -5.720 1.00 69.31 71 VAL A C 1
ATOM 577 O O . VAL A 1 71 ? 28.463 7.855 -6.368 1.00 69.31 71 VAL A O 1
ATOM 580 N N . PHE A 1 72 ? 27.042 6.535 -5.227 1.00 75.00 72 PHE A N 1
ATOM 581 C CA . PHE A 1 72 ? 27.770 5.288 -5.463 1.00 75.00 72 PHE A CA 1
ATOM 582 C C . PHE A 1 72 ? 27.049 4.400 -6.485 1.00 75.00 72 PHE A C 1
ATOM 584 O O . PHE A 1 72 ? 25.822 4.312 -6.488 1.00 75.00 72 PHE A O 1
ATOM 591 N N . ASN A 1 73 ? 27.812 3.698 -7.322 1.00 73.06 73 ASN A N 1
ATOM 592 C CA . ASN A 1 73 ? 27.321 2.637 -8.190 1.00 73.06 73 ASN A CA 1
ATOM 593 C C . ASN A 1 73 ? 27.122 1.363 -7.371 1.00 73.06 73 ASN A C 1
ATOM 595 O O . ASN A 1 73 ? 28.031 0.544 -7.238 1.00 73.06 73 ASN A O 1
ATOM 599 N N . LEU A 1 74 ? 25.929 1.209 -6.810 1.00 66.31 74 LEU A N 1
ATOM 600 C CA . LEU A 1 74 ? 25.563 -0.004 -6.084 1.00 66.31 74 LEU A CA 1
ATOM 601 C C . LEU A 1 74 ? 25.123 -1.137 -7.026 1.00 66.31 74 LEU A C 1
ATOM 603 O O . LEU A 1 74 ? 25.121 -2.291 -6.618 1.00 66.31 74 LEU A O 1
ATOM 607 N N . ALA A 1 75 ? 24.793 -0.825 -8.284 1.00 56.53 75 ALA A N 1
ATOM 608 C CA . ALA A 1 75 ? 24.330 -1.781 -9.292 1.00 56.53 75 ALA A CA 1
ATOM 609 C C . ALA A 1 75 ? 25.476 -2.524 -10.010 1.00 56.53 75 ALA A C 1
ATOM 611 O O . ALA A 1 75 ? 25.246 -3.154 -11.042 1.00 56.53 75 ALA A O 1
ATOM 612 N N . ASN A 1 76 ? 26.711 -2.443 -9.501 1.00 61.91 76 ASN A N 1
ATOM 613 C CA . ASN A 1 76 ? 27.831 -3.166 -10.090 1.00 61.91 76 ASN A CA 1
ATOM 614 C C . ASN A 1 76 ? 27.688 -4.685 -9.819 1.00 61.91 76 ASN A C 1
ATOM 616 O O . ASN A 1 76 ? 27.686 -5.077 -8.648 1.00 61.91 76 ASN A O 1
ATOM 620 N N . PRO A 1 77 ? 27.619 -5.543 -10.859 1.00 57.72 77 PRO A N 1
ATOM 621 C CA . PRO A 1 77 ? 27.584 -7.001 -10.702 1.00 57.72 77 PRO A CA 1
ATOM 622 C C . PRO A 1 77 ? 28.784 -7.582 -9.931 1.00 57.72 77 PRO A C 1
ATOM 624 O O . PRO A 1 77 ? 28.658 -8.658 -9.350 1.00 57.72 77 PRO A O 1
ATOM 627 N N . ASP A 1 78 ? 29.906 -6.859 -9.852 1.00 60.06 78 ASP A N 1
ATOM 628 C CA . ASP A 1 78 ? 31.102 -7.256 -9.095 1.00 60.06 78 ASP A CA 1
ATOM 629 C C . ASP A 1 78 ? 30.977 -7.050 -7.570 1.00 60.06 78 ASP A C 1
ATOM 631 O O . ASP A 1 78 ? 31.932 -7.299 -6.832 1.00 60.06 78 ASP A O 1
ATOM 635 N N . ILE A 1 79 ? 29.818 -6.599 -7.069 1.00 63.81 79 ILE A N 1
ATOM 636 C CA . ILE A 1 79 ? 29.517 -6.487 -5.634 1.00 63.81 79 ILE A CA 1
ATOM 637 C C . ILE A 1 79 ? 28.546 -7.617 -5.229 1.00 63.81 79 ILE A C 1
ATOM 639 O O . ILE A 1 79 ? 27.333 -7.405 -5.139 1.00 63.81 79 ILE A O 1
ATOM 643 N N . PRO A 1 80 ? 29.038 -8.845 -4.964 1.00 61.81 80 PRO A N 1
ATOM 644 C CA . PRO A 1 80 ? 28.208 -9.972 -4.549 1.00 61.81 80 PRO A CA 1
ATOM 645 C C . PRO A 1 80 ? 27.897 -9.871 -3.050 1.00 61.81 80 PRO A C 1
ATOM 647 O O . PRO A 1 80 ? 28.402 -10.641 -2.236 1.00 61.81 80 PRO A O 1
ATOM 650 N N . ASN A 1 81 ? 27.095 -8.883 -2.660 1.00 68.62 81 ASN A N 1
ATOM 651 C CA . ASN A 1 81 ? 26.676 -8.711 -1.275 1.00 68.62 81 ASN A CA 1
ATOM 652 C C . ASN A 1 81 ? 25.150 -8.613 -1.189 1.00 68.62 81 ASN A C 1
ATOM 654 O O . ASN A 1 81 ? 24.559 -7.695 -1.755 1.00 68.62 81 ASN A O 1
ATOM 658 N N . THR A 1 82 ? 24.521 -9.545 -0.467 1.00 64.06 82 THR A N 1
ATOM 659 C CA . THR A 1 82 ? 23.059 -9.648 -0.340 1.00 64.06 82 THR A CA 1
ATOM 660 C C . THR A 1 82 ? 22.426 -8.352 0.159 1.00 64.06 82 THR A C 1
ATOM 662 O O . THR A 1 82 ? 21.426 -7.921 -0.397 1.00 64.06 82 THR A O 1
ATOM 665 N N . PHE A 1 83 ? 23.052 -7.659 1.116 1.00 67.31 83 PHE A N 1
ATOM 666 C CA . PHE A 1 83 ? 22.562 -6.371 1.613 1.00 67.31 83 PHE A CA 1
ATOM 667 C C . PHE A 1 83 ? 22.581 -5.281 0.524 1.00 67.31 83 PHE A C 1
ATOM 669 O O . PHE A 1 83 ? 21.656 -4.481 0.426 1.00 67.31 83 PHE A O 1
ATOM 676 N N . ILE A 1 84 ? 23.587 -5.268 -0.356 1.00 67.50 84 ILE A N 1
ATOM 677 C CA . ILE A 1 84 ? 23.658 -4.326 -1.489 1.00 67.50 84 ILE A CA 1
ATOM 678 C C . ILE A 1 84 ? 22.667 -4.708 -2.600 1.00 67.50 84 ILE A C 1
ATOM 680 O O . ILE A 1 84 ? 22.054 -3.835 -3.217 1.00 67.50 84 ILE A O 1
ATOM 684 N N . GLN A 1 85 ? 22.460 -6.003 -2.833 1.00 61.03 85 GLN A N 1
ATOM 685 C CA . GLN A 1 85 ? 21.459 -6.505 -3.777 1.00 61.03 85 GLN A CA 1
ATOM 686 C C . GLN A 1 85 ? 20.030 -6.210 -3.309 1.00 61.03 85 GLN A C 1
ATOM 688 O O . GLN A 1 85 ? 19.190 -5.850 -4.125 1.00 61.03 85 GLN A O 1
ATOM 693 N N . GLU A 1 86 ? 19.760 -6.281 -2.007 1.00 58.31 86 GLU A N 1
ATOM 694 C CA . GLU A 1 86 ? 18.486 -5.868 -1.407 1.00 58.31 86 GLU A CA 1
ATOM 695 C C . GLU A 1 86 ? 18.268 -4.350 -1.520 1.00 58.31 86 GLU A C 1
ATOM 697 O O . GLU A 1 86 ? 17.167 -3.908 -1.843 1.00 58.31 86 GLU A O 1
ATOM 702 N N . LEU A 1 87 ? 19.320 -3.541 -1.333 1.00 58.50 87 LEU A N 1
ATOM 703 C CA . LEU A 1 87 ? 19.256 -2.085 -1.521 1.00 58.50 87 LEU A CA 1
ATOM 704 C C . LEU A 1 87 ? 18.988 -1.671 -2.979 1.00 58.50 87 LEU A C 1
ATOM 706 O O . LEU A 1 87 ? 18.337 -0.656 -3.220 1.00 58.50 87 LEU A O 1
ATOM 710 N N . THR A 1 88 ? 19.507 -2.425 -3.950 1.00 54.19 88 THR A N 1
ATOM 711 C CA . THR A 1 88 ? 19.414 -2.102 -5.388 1.00 54.19 88 THR A CA 1
ATOM 712 C C . THR A 1 88 ? 18.222 -2.749 -6.077 1.00 54.19 88 THR A C 1
ATOM 714 O O . THR A 1 88 ? 17.609 -2.157 -6.963 1.00 54.19 88 THR A O 1
ATOM 717 N N . GLY A 1 89 ? 17.869 -3.961 -5.667 1.00 48.12 89 GLY A N 1
ATOM 718 C CA . GLY A 1 89 ? 16.825 -4.783 -6.249 1.00 48.12 89 GLY A CA 1
ATOM 719 C C . GLY A 1 89 ? 15.448 -4.498 -5.674 1.00 48.12 89 GLY A C 1
ATOM 720 O O . GLY A 1 89 ? 14.743 -5.458 -5.405 1.00 48.12 89 GLY A O 1
ATOM 721 N N . MET A 1 90 ? 15.063 -3.229 -5.502 1.00 52.91 90 MET A N 1
ATOM 722 C CA . MET A 1 90 ? 13.727 -2.775 -5.073 1.00 52.91 90 MET A CA 1
ATOM 723 C C . MET A 1 90 ? 12.606 -3.345 -5.969 1.00 52.91 90 MET A C 1
ATOM 725 O O . MET A 1 90 ? 12.073 -2.651 -6.833 1.00 52.91 90 MET A O 1
ATOM 729 N N . ARG A 1 91 ? 12.295 -4.636 -5.838 1.00 40.91 91 ARG A N 1
ATOM 730 C CA . ARG A 1 91 ? 11.674 -5.399 -6.925 1.00 40.91 91 ARG A CA 1
ATOM 731 C C . ARG A 1 91 ? 10.165 -5.465 -6.853 1.00 40.91 91 ARG A C 1
ATOM 733 O O . ARG A 1 91 ? 9.580 -5.727 -7.893 1.00 40.91 91 ARG A O 1
ATOM 740 N N . GLN A 1 92 ? 9.528 -5.192 -5.718 1.00 42.28 92 GLN A N 1
ATOM 741 C CA . GLN A 1 92 ? 8.068 -5.105 -5.615 1.00 42.28 92 GLN A CA 1
ATOM 742 C C . GLN A 1 92 ? 7.683 -4.330 -4.358 1.00 42.28 92 GLN A C 1
ATOM 744 O O . GLN A 1 92 ? 8.289 -4.581 -3.330 1.00 42.28 92 GLN A O 1
ATOM 749 N N . SER A 1 93 ? 6.652 -3.478 -4.421 1.00 40.66 93 SER A N 1
ATOM 750 C CA . SER A 1 93 ? 5.984 -2.918 -3.238 1.00 40.66 93 SER A CA 1
ATOM 751 C C . SER A 1 93 ? 4.488 -2.720 -3.499 1.00 40.66 93 SER A C 1
ATOM 753 O O . SER A 1 93 ? 4.077 -2.202 -4.532 1.00 40.66 93 SER A O 1
ATOM 755 N N . THR A 1 94 ? 3.658 -3.141 -2.556 1.00 45.19 94 THR A N 1
ATOM 756 C CA . THR A 1 94 ? 2.208 -2.937 -2.487 1.00 45.19 94 THR A CA 1
ATOM 757 C C . THR A 1 94 ? 1.854 -2.329 -1.151 1.00 45.19 94 THR A C 1
ATOM 759 O O . THR A 1 94 ? 2.495 -2.533 -0.120 1.00 45.19 94 THR A O 1
ATOM 762 N N . PHE A 1 95 ? 0.816 -1.518 -1.182 1.00 55.34 95 PHE A N 1
ATOM 763 C CA . PHE A 1 95 ? 0.438 -0.690 -0.074 1.00 55.34 95 PHE A CA 1
ATOM 764 C C . PHE A 1 95 ? -0.967 -1.047 0.376 1.00 55.34 95 PHE A C 1
ATOM 766 O O . PHE A 1 95 ? -1.919 -1.037 -0.409 1.00 55.34 95 PHE A O 1
ATOM 773 N N . VAL A 1 96 ? -1.107 -1.299 1.673 1.00 52.31 96 VAL A N 1
ATOM 774 C CA . VAL A 1 96 ? -2.406 -1.533 2.280 1.00 52.31 96 VAL A CA 1
ATOM 775 C C . VAL A 1 96 ? -2.641 -0.517 3.383 1.00 52.31 96 VAL A C 1
ATOM 777 O O . VAL A 1 96 ? -1.898 -0.425 4.360 1.00 52.31 96 VAL A O 1
ATOM 780 N N . LYS A 1 97 ? -3.701 0.278 3.243 1.00 61.16 97 LYS A N 1
ATOM 781 C CA . LYS A 1 97 ? -4.111 1.192 4.302 1.00 61.16 97 LYS A CA 1
ATOM 782 C C . LYS A 1 97 ? -4.642 0.410 5.500 1.00 61.16 97 LYS A C 1
ATOM 784 O O . LYS A 1 97 ? -5.545 -0.413 5.369 1.00 61.16 97 LYS A O 1
ATOM 789 N N . ILE A 1 98 ? -4.169 0.782 6.687 1.00 55.84 98 ILE A N 1
ATOM 790 C CA . ILE A 1 98 ? -4.636 0.221 7.958 1.00 55.84 98 ILE A CA 1
ATOM 791 C C . ILE A 1 98 ? -6.140 0.465 8.168 1.00 55.84 98 ILE A C 1
ATOM 793 O O . ILE A 1 98 ? -6.839 -0.467 8.540 1.00 55.84 98 ILE A O 1
ATOM 797 N N . ASP A 1 99 ? -6.665 1.659 7.868 1.00 59.03 99 ASP A N 1
ATOM 798 C CA . ASP A 1 99 ? -8.091 1.980 8.088 1.00 59.03 99 ASP A CA 1
ATOM 799 C C . ASP A 1 99 ? -9.051 1.184 7.179 1.00 59.03 99 ASP A C 1
ATOM 801 O O . ASP A 1 99 ? -10.256 1.156 7.416 1.00 59.03 99 ASP A O 1
ATOM 805 N N . THR A 1 100 ? -8.538 0.569 6.108 1.00 77.88 100 THR A N 1
ATOM 806 C CA . THR A 1 100 ? -9.319 -0.341 5.255 1.00 77.88 100 THR A CA 1
ATOM 807 C C . THR A 1 100 ? -9.324 -1.762 5.823 1.00 77.88 100 THR A C 1
ATOM 809 O O . THR A 1 100 ? -10.246 -2.528 5.560 1.00 77.88 100 THR A O 1
ATOM 812 N N . LEU A 1 101 ? -8.315 -2.111 6.625 1.00 89.94 101 LEU A N 1
ATOM 813 C CA . LEU A 1 101 ? -8.159 -3.425 7.246 1.00 89.94 101 LEU A CA 1
ATOM 814 C C . LEU A 1 101 ? -8.675 -3.490 8.678 1.00 89.94 101 LEU A C 1
ATOM 816 O O . LEU A 1 101 ? -9.002 -4.576 9.152 1.00 89.94 101 LEU A O 1
ATOM 820 N N . VAL A 1 102 ? -8.754 -2.354 9.368 1.00 92.25 102 VAL A N 1
ATOM 821 C CA . VAL A 1 102 ? -9.289 -2.250 10.724 1.00 92.25 102 VAL A CA 1
ATOM 822 C C . VAL A 1 102 ? -10.163 -1.008 10.862 1.00 92.25 102 VAL A C 1
ATOM 824 O O . VAL A 1 102 ? -9.891 0.024 10.250 1.00 92.25 102 VAL A O 1
ATOM 827 N N . ARG A 1 103 ? -11.151 -1.060 11.756 1.00 92.25 103 ARG A N 1
ATOM 828 C CA . ARG A 1 103 ? -11.826 0.136 12.272 1.00 92.25 103 ARG A CA 1
ATOM 829 C C . ARG A 1 103 ? -11.782 0.188 13.784 1.00 92.25 103 ARG A C 1
ATOM 831 O O . ARG A 1 103 ? -11.906 -0.828 14.459 1.00 92.25 103 ARG A O 1
ATOM 838 N N . VAL A 1 104 ? -11.618 1.395 14.312 1.00 93.12 104 VAL A N 1
ATOM 839 C CA . VAL A 1 104 ? -11.661 1.642 15.754 1.00 93.12 104 VAL A CA 1
ATOM 840 C C . VAL A 1 104 ? -13.095 1.473 16.246 1.00 93.12 104 VAL A C 1
ATOM 842 O O . VAL A 1 104 ? -14.044 1.909 15.596 1.00 93.12 104 VAL A O 1
ATOM 845 N N . VAL A 1 105 ? -13.244 0.831 17.397 1.00 94.44 105 VAL A N 1
ATOM 846 C CA . VAL A 1 105 ? -14.509 0.765 18.120 1.00 94.44 105 VAL A CA 1
ATOM 847 C C . VAL A 1 105 ? -14.767 2.107 18.794 1.00 94.44 105 VAL A C 1
ATOM 849 O O . VAL A 1 105 ? -13.886 2.646 19.465 1.00 94.44 105 VAL A O 1
ATOM 852 N N . GLY A 1 106 ? -15.972 2.640 18.639 1.00 92.88 106 GLY A N 1
ATOM 853 C CA . GLY A 1 106 ? -16.388 3.849 19.334 1.00 92.88 106 GLY A CA 1
ATOM 854 C C . GLY A 1 106 ? -17.721 4.383 18.832 1.00 92.88 106 GLY A C 1
ATOM 855 O O . GLY A 1 106 ? -18.181 4.048 17.744 1.00 92.88 106 GLY A O 1
ATOM 856 N N . ASN A 1 107 ? -18.321 5.265 19.627 1.00 88.12 107 ASN A N 1
ATOM 857 C CA . ASN A 1 107 ? -19.622 5.873 19.328 1.00 88.12 107 ASN A CA 1
ATOM 858 C C . ASN A 1 107 ? -19.496 7.307 18.776 1.00 88.12 107 ASN A C 1
ATOM 860 O O . ASN A 1 107 ? -20.490 8.012 18.615 1.00 88.12 107 ASN A O 1
ATOM 864 N N . ALA A 1 108 ? -18.268 7.767 18.513 1.00 84.25 108 ALA A N 1
ATOM 865 C CA . ALA A 1 108 ? -18.022 9.084 17.942 1.00 84.25 108 ALA A CA 1
ATOM 866 C C . ALA A 1 108 ? -18.496 9.149 16.476 1.00 84.25 108 ALA A C 1
ATOM 868 O O . ALA A 1 108 ? -18.429 8.148 15.758 1.00 84.25 108 ALA A O 1
ATOM 869 N N . PRO A 1 109 ? -18.934 10.323 15.988 1.00 74.50 109 PRO A N 1
ATOM 870 C CA . PRO A 1 109 ? -19.268 10.491 14.582 1.00 74.50 109 PRO A CA 1
ATOM 871 C C . PRO A 1 109 ? -18.035 10.237 13.707 1.00 74.50 109 PRO A C 1
ATOM 873 O O . PRO A 1 109 ? -16.945 10.752 13.970 1.00 74.50 109 PRO A O 1
ATOM 876 N N . GLY A 1 110 ? -18.211 9.451 12.646 1.00 78.12 110 GLY A N 1
ATOM 877 C CA . GLY A 1 110 ? -17.157 9.142 11.687 1.00 78.12 110 GLY A CA 1
ATOM 878 C C . GLY A 1 110 ? -17.012 7.649 11.425 1.00 78.12 110 GLY A C 1
ATOM 879 O O . GLY A 1 110 ? -17.987 6.906 11.385 1.00 78.12 110 GLY A O 1
ATOM 880 N N . ARG A 1 111 ? -15.771 7.219 11.187 1.00 82.50 111 ARG A N 1
ATOM 881 C CA . ARG A 1 111 ? -15.434 5.858 10.748 1.00 82.50 111 ARG A CA 1
ATOM 882 C C . ARG A 1 111 ? -15.143 4.944 11.937 1.00 82.50 111 ARG A C 1
ATOM 884 O O . ARG A 1 111 ? -14.014 4.490 12.104 1.00 82.50 111 ARG A O 1
ATOM 891 N N . TYR A 1 112 ? -16.166 4.679 12.739 1.00 90.50 112 TYR A N 1
ATOM 892 C CA . TYR A 1 112 ? -16.083 3.785 13.893 1.00 90.50 112 TYR A CA 1
ATOM 893 C C . TYR A 1 112 ? -17.012 2.582 13.734 1.00 90.50 112 TYR A C 1
ATOM 895 O O . TYR A 1 112 ? -17.938 2.613 12.923 1.00 90.50 112 TYR A O 1
ATOM 903 N N . VAL A 1 113 ? -16.739 1.519 14.489 1.00 92.50 113 VAL A N 1
ATOM 904 C CA . VAL A 1 113 ? -17.717 0.455 14.746 1.00 92.50 113 VAL A CA 1
ATOM 905 C C . VAL A 1 113 ? -18.400 0.753 16.083 1.00 92.50 113 VAL A C 1
ATOM 907 O O . VAL A 1 113 ? -17.683 0.856 17.084 1.00 92.50 113 VAL A O 1
ATOM 910 N N . PRO A 1 114 ? -19.736 0.903 16.123 1.00 93.88 114 PRO A N 1
ATOM 911 C CA . PRO A 1 114 ? -20.4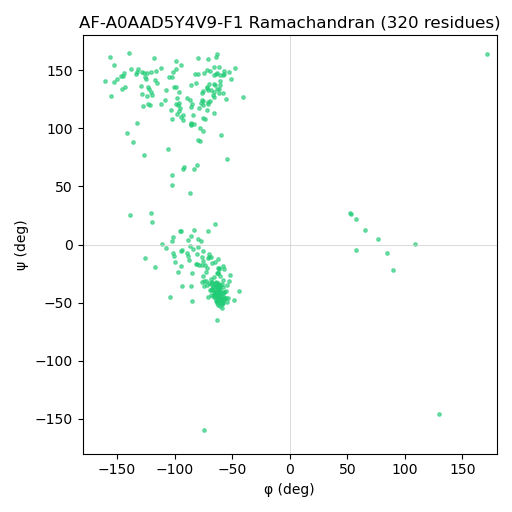64 1.142 17.366 1.00 93.88 114 PRO A CA 1
ATOM 912 C C . PRO A 1 114 ? -20.236 0.034 18.393 1.00 93.88 114 PRO A C 1
ATOM 914 O O . PRO A 1 114 ? -20.111 -1.141 18.045 1.00 93.88 114 PRO A O 1
ATOM 917 N N . GLU A 1 115 ? -20.214 0.393 19.676 1.00 93.94 115 GLU A N 1
ATOM 918 C CA . GLU A 1 115 ? -19.902 -0.571 20.741 1.00 93.94 115 GLU A CA 1
ATOM 919 C C . GLU A 1 115 ? -20.930 -1.704 20.854 1.00 93.94 115 GLU A C 1
ATOM 921 O O . GLU A 1 115 ? -20.568 -2.852 21.104 1.00 93.94 115 GLU A O 1
ATOM 926 N N . GLN A 1 116 ? -22.199 -1.391 20.599 1.00 93.44 116 GLN A N 1
ATOM 927 C CA . GLN A 1 116 ? -23.308 -2.347 20.607 1.00 93.44 116 GLN A CA 1
ATOM 928 C C . GLN A 1 116 ? -23.180 -3.443 19.534 1.00 93.44 116 GLN A C 1
ATOM 930 O O . GLN A 1 116 ? -23.707 -4.537 19.703 1.00 93.44 116 GLN A O 1
ATOM 935 N N . ASP A 1 117 ? -22.443 -3.179 18.451 1.00 94.06 117 ASP A N 1
ATOM 936 C CA . ASP A 1 117 ? -22.324 -4.100 17.317 1.00 94.06 117 ASP A CA 1
ATOM 937 C C . ASP A 1 117 ? -21.170 -5.106 17.496 1.00 94.06 117 ASP A C 1
ATOM 939 O O . ASP A 1 117 ? -21.046 -6.072 16.736 1.00 94.06 117 ASP A O 1
ATOM 943 N N . ILE A 1 118 ? -20.316 -4.905 18.510 1.00 94.44 118 ILE A N 1
ATOM 944 C CA . ILE A 1 118 ? -19.133 -5.738 18.784 1.00 94.44 118 ILE A CA 1
ATOM 945 C C . ILE A 1 118 ? -19.521 -7.192 19.053 1.00 94.44 118 ILE A C 1
ATOM 947 O O . ILE A 1 118 ? -18.820 -8.102 18.604 1.00 94.44 118 ILE A O 1
ATOM 951 N N . GLU A 1 119 ? -20.625 -7.422 19.769 1.00 94.00 119 GLU A N 1
ATOM 952 C CA . GLU A 1 119 ? -21.061 -8.763 20.181 1.00 94.00 119 GLU A CA 1
ATOM 953 C C . GLU A 1 119 ? -21.275 -9.693 18.980 1.00 94.00 119 GLU A C 1
ATOM 955 O O . GLU A 1 119 ? -21.003 -10.891 19.053 1.00 94.00 119 GLU A O 1
ATOM 960 N N . HIS A 1 120 ? -21.660 -9.134 17.831 1.00 94.75 120 HIS A N 1
ATOM 961 C CA . HIS A 1 120 ? -21.858 -9.881 16.593 1.00 94.75 120 HIS A CA 1
ATOM 962 C C . HIS A 1 120 ? -20.547 -10.330 15.929 1.00 94.75 120 HIS A C 1
ATOM 964 O O . HIS A 1 120 ? -20.562 -11.201 15.059 1.00 94.75 120 HIS A O 1
ATOM 970 N N . VAL A 1 121 ? -19.407 -9.733 16.298 1.00 95.38 121 VAL A N 1
ATOM 971 C CA . VAL A 1 121 ? -18.119 -9.904 15.602 1.00 95.38 121 VAL A CA 1
ATOM 972 C C . VAL A 1 121 ? -16.929 -10.048 16.549 1.00 95.38 121 VAL A C 1
ATOM 974 O O . VAL A 1 121 ? -15.794 -9.787 16.156 1.00 95.38 121 VAL A O 1
ATOM 977 N N . MET A 1 122 ? -17.169 -10.525 17.772 1.00 94.44 122 MET A N 1
ATOM 978 C CA . MET A 1 122 ? -16.164 -10.744 18.825 1.00 94.44 122 MET A CA 1
ATOM 979 C C . MET A 1 122 ? -14.870 -11.410 18.328 1.00 94.44 122 MET A C 1
ATOM 981 O O . MET A 1 122 ? -13.773 -10.999 18.696 1.00 94.44 122 MET A O 1
ATOM 985 N N . HIS A 1 123 ? -14.973 -12.393 17.429 1.00 95.31 123 HIS A N 1
ATOM 986 C CA . HIS A 1 123 ? -13.821 -13.102 16.857 1.00 95.31 123 HIS A CA 1
ATOM 987 C C . HIS A 1 123 ? -12.865 -12.198 16.046 1.00 95.31 123 HIS A C 1
ATOM 989 O O . HIS A 1 123 ? -11.670 -12.493 15.946 1.00 95.31 123 HIS A O 1
ATOM 995 N N . ARG A 1 124 ? -13.358 -11.072 15.509 1.00 95.75 124 ARG A N 1
ATOM 996 C CA . ARG A 1 124 ? -12.583 -10.070 14.751 1.00 95.75 124 ARG A CA 1
ATOM 997 C C . ARG A 1 124 ? -12.070 -8.920 15.616 1.00 95.75 124 ARG A C 1
ATOM 999 O O . ARG A 1 124 ? -11.358 -8.060 15.109 1.00 95.75 124 ARG A O 1
ATOM 1006 N N . VAL A 1 125 ? -12.430 -8.866 16.894 1.00 96.81 125 VAL A N 1
ATOM 1007 C CA . VAL A 1 125 ? -12.076 -7.747 17.774 1.00 96.81 125 VAL A CA 1
ATOM 1008 C C . VAL A 1 125 ? -10.695 -7.980 18.372 1.00 96.81 125 VAL A C 1
ATOM 1010 O O . VAL A 1 125 ? -10.356 -9.096 18.772 1.00 96.81 125 VAL A O 1
ATOM 1013 N N . ARG A 1 126 ? -9.874 -6.933 18.423 1.00 96.38 126 ARG A N 1
ATOM 1014 C CA . ARG A 1 126 ? -8.563 -6.938 19.078 1.00 96.38 126 ARG A CA 1
ATOM 1015 C C . ARG A 1 126 ? -8.409 -5.698 19.941 1.00 96.38 126 ARG A C 1
ATOM 1017 O O . ARG A 1 126 ? -8.917 -4.631 19.603 1.00 96.38 126 ARG A O 1
ATOM 1024 N N . GLU A 1 127 ? -7.699 -5.853 21.045 1.00 96.19 127 GLU A N 1
ATOM 1025 C CA . GLU A 1 127 ? -7.359 -4.755 21.941 1.00 96.19 127 GLU A CA 1
ATOM 1026 C C . GLU A 1 127 ? -5.953 -4.241 21.613 1.00 96.19 127 GLU A C 1
ATOM 1028 O O . GLU A 1 127 ? -5.016 -5.021 21.428 1.00 96.19 127 GLU A O 1
ATOM 1033 N N . LEU A 1 128 ? -5.827 -2.925 21.481 1.00 94.75 128 LEU A N 1
ATOM 1034 C CA . LEU A 1 128 ? -4.561 -2.219 21.340 1.00 94.75 128 LEU A CA 1
ATOM 1035 C C . LEU A 1 128 ? -3.905 -2.073 22.719 1.00 94.75 128 LEU A C 1
ATOM 1037 O O . LEU A 1 128 ? -4.568 -2.134 23.750 1.00 94.75 128 LEU A O 1
ATOM 1041 N N . LYS A 1 129 ? -2.592 -1.822 22.752 1.00 93.31 129 LYS A N 1
ATOM 1042 C CA . LYS A 1 129 ? -1.837 -1.704 24.016 1.00 93.31 129 LYS A CA 1
ATOM 1043 C C . LYS A 1 129 ? -2.313 -0.568 24.924 1.00 93.31 129 LYS A C 1
ATOM 1045 O O . LYS A 1 129 ? -2.024 -0.592 26.114 1.00 93.31 129 LYS A O 1
ATOM 1050 N N . ASP A 1 130 ? -3.005 0.421 24.371 1.00 92.94 130 ASP A N 1
ATOM 1051 C CA . ASP A 1 130 ? -3.570 1.552 25.105 1.00 92.94 130 ASP A CA 1
ATOM 1052 C C . ASP A 1 130 ? -5.040 1.348 25.521 1.00 92.94 130 ASP A C 1
ATOM 1054 O O . ASP A 1 130 ? -5.698 2.298 25.941 1.00 92.94 130 ASP A O 1
ATOM 1058 N N . GLY A 1 131 ? -5.564 0.124 25.397 1.00 94.75 131 GLY A N 1
ATOM 1059 C CA . GLY A 1 131 ? -6.918 -0.258 25.807 1.00 94.75 131 GLY A CA 1
ATOM 1060 C C . GLY A 1 131 ? -8.008 0.040 24.774 1.00 94.75 131 GLY A C 1
ATOM 1061 O O . GLY A 1 131 ? -9.151 -0.390 24.940 1.00 94.75 131 GLY A O 1
ATOM 1062 N N . ARG A 1 132 ? -7.693 0.741 23.675 1.00 94.50 132 ARG A N 1
ATOM 1063 C CA . ARG A 1 132 ? -8.647 0.912 22.569 1.00 94.50 132 ARG A CA 1
ATOM 1064 C C . ARG A 1 132 ? -8.925 -0.430 21.896 1.00 94.50 132 ARG A C 1
ATOM 1066 O O . ARG A 1 132 ? -8.030 -1.253 21.734 1.00 94.50 132 ARG A O 1
ATOM 1073 N N . LYS A 1 133 ? -10.152 -0.626 21.415 1.00 95.94 133 LYS A N 1
ATOM 1074 C CA . LYS A 1 133 ? -10.531 -1.812 20.635 1.00 95.94 133 LYS A CA 1
ATOM 1075 C C . LYS A 1 133 ? -10.605 -1.486 19.149 1.00 95.94 133 LYS A C 1
ATOM 1077 O O . LYS A 1 133 ? -11.032 -0.400 18.756 1.00 95.94 133 LYS A O 1
ATOM 1082 N N . VAL A 1 134 ? -10.211 -2.444 18.321 1.00 95.44 134 VAL A N 1
ATOM 1083 C CA . VAL A 1 134 ? -10.364 -2.396 16.865 1.00 95.44 134 VAL A CA 1
ATOM 1084 C C . VAL A 1 134 ? -11.098 -3.638 16.380 1.00 95.44 134 VAL A C 1
ATOM 1086 O O . VAL A 1 134 ? -10.910 -4.729 16.916 1.00 95.44 134 VAL A O 1
ATOM 1089 N N . VAL A 1 135 ? -11.927 -3.477 15.356 1.00 95.94 135 VAL A N 1
ATOM 1090 C CA . VAL A 1 135 ? -12.521 -4.574 14.593 1.00 95.94 135 VAL A CA 1
ATOM 1091 C C . VAL A 1 135 ? -11.688 -4.764 13.340 1.00 95.94 135 VAL A C 1
ATOM 1093 O O . VAL A 1 135 ? -11.453 -3.809 12.602 1.00 95.94 135 VAL A O 1
ATOM 1096 N N . LEU A 1 136 ? -11.230 -5.987 13.111 1.00 95.62 136 LEU A N 1
ATOM 1097 C CA . LEU A 1 136 ? -10.513 -6.371 11.905 1.00 95.62 136 LEU A CA 1
ATOM 1098 C C . LEU A 1 136 ? -11.494 -6.687 10.768 1.00 95.62 136 LEU A C 1
ATOM 1100 O O . LEU A 1 136 ? -12.582 -7.222 11.000 1.00 95.62 136 LEU A O 1
ATOM 1104 N N . ALA A 1 137 ? -11.094 -6.394 9.532 1.00 94.94 137 ALA A N 1
ATOM 1105 C CA . ALA A 1 137 ? -11.772 -6.897 8.347 1.00 94.94 137 ALA A CA 1
ATOM 1106 C C . ALA A 1 137 ? -11.802 -8.432 8.379 1.00 94.94 137 ALA A C 1
ATOM 1108 O O . ALA A 1 137 ? -10.891 -9.083 8.906 1.00 94.94 137 ALA A O 1
ATOM 1109 N N . ASP A 1 138 ? -12.865 -9.018 7.834 1.00 94.56 138 ASP A N 1
ATOM 1110 C CA . ASP A 1 138 ? -12.990 -10.469 7.805 1.00 94.56 138 ASP A CA 1
ATOM 1111 C C . ASP A 1 138 ? -11.833 -11.112 7.023 1.00 94.56 138 ASP A C 1
ATOM 1113 O O . ASP A 1 138 ? -11.407 -10.605 5.983 1.00 94.56 138 ASP A O 1
ATOM 1117 N N . ARG A 1 139 ? -11.295 -12.211 7.567 1.00 94.25 139 ARG A N 1
ATOM 1118 C CA . ARG A 1 139 ? -10.149 -12.963 7.016 1.00 94.25 139 ARG A CA 1
ATOM 1119 C C . ARG A 1 139 ? -8.898 -12.118 6.708 1.00 94.25 139 ARG A C 1
ATOM 1121 O O . ARG A 1 139 ? -8.082 -12.510 5.876 1.00 94.25 139 ARG A O 1
ATOM 1128 N N . VAL A 1 140 ? -8.687 -10.991 7.399 1.00 93.44 140 VAL A N 1
ATOM 1129 C CA . VAL A 1 140 ? -7.558 -10.083 7.110 1.00 93.44 140 VAL A CA 1
ATOM 1130 C C . VAL A 1 140 ? -6.182 -10.748 7.198 1.00 93.44 140 VAL A C 1
ATOM 1132 O O . VAL A 1 140 ? -5.339 -10.507 6.342 1.00 93.44 140 VAL A O 1
ATOM 1135 N N . HIS A 1 141 ? -5.943 -11.608 8.191 1.00 92.50 141 HIS A N 1
ATOM 1136 C CA . HIS A 1 141 ? -4.645 -12.273 8.344 1.00 92.50 141 HIS A CA 1
ATOM 1137 C C . HIS A 1 141 ? -4.382 -13.270 7.217 1.00 92.50 141 HIS A C 1
ATOM 1139 O O . HIS A 1 141 ? -3.269 -13.337 6.708 1.00 92.50 141 HIS A O 1
ATOM 1145 N N . GLU A 1 142 ? -5.414 -14.001 6.790 1.00 93.00 142 GLU A N 1
ATOM 1146 C CA . GLU A 1 142 ? -5.321 -14.910 5.650 1.00 93.00 142 GLU A CA 1
ATOM 1147 C C . GLU A 1 142 ? -5.035 -14.136 4.359 1.00 93.00 142 GLU A C 1
ATOM 1149 O O . GLU A 1 142 ? -4.150 -14.514 3.595 1.00 93.00 142 GLU A O 1
ATOM 1154 N N . PHE A 1 143 ? -5.732 -13.015 4.151 1.00 92.94 143 PHE A N 1
ATOM 1155 C CA . PHE A 1 143 ? -5.508 -12.140 3.004 1.00 92.94 143 PHE A CA 1
ATOM 1156 C C . PHE A 1 143 ? -4.081 -11.590 2.986 1.00 92.94 143 PHE A C 1
ATOM 1158 O O . PHE A 1 143 ? -3.413 -11.650 1.959 1.00 92.94 143 PHE A O 1
ATOM 1165 N N . LEU A 1 144 ? -3.604 -11.077 4.120 1.00 89.94 144 LEU A N 1
ATOM 1166 C CA . LEU A 1 144 ? -2.263 -10.522 4.243 1.00 89.94 144 LEU A CA 1
ATOM 1167 C C . LEU A 1 144 ? -1.177 -11.584 4.040 1.00 89.94 144 LEU A C 1
ATOM 1169 O O . LEU A 1 144 ? -0.215 -11.320 3.327 1.00 89.94 144 LEU A O 1
ATOM 1173 N N . ASN A 1 145 ? -1.354 -12.784 4.601 1.00 87.62 145 ASN A N 1
ATOM 1174 C CA . ASN A 1 145 ? -0.445 -13.909 4.393 1.00 87.62 145 ASN A CA 1
ATOM 1175 C C . ASN A 1 145 ? -0.414 -14.358 2.925 1.00 87.62 145 ASN A C 1
ATOM 1177 O O . ASN A 1 145 ? 0.648 -14.654 2.388 1.00 87.62 145 ASN A O 1
ATOM 1181 N N . TRP A 1 146 ? -1.569 -14.393 2.254 1.00 90.12 146 TRP A N 1
ATOM 1182 C CA . TRP A 1 146 ? -1.631 -14.658 0.818 1.00 90.12 146 TRP A CA 1
ATOM 1183 C C . TRP A 1 146 ? -0.901 -13.567 0.023 1.00 90.12 146 TRP A C 1
ATOM 1185 O O . TRP A 1 146 ? -0.007 -13.881 -0.766 1.00 90.12 146 TRP A O 1
ATOM 1195 N N . ALA A 1 147 ? -1.240 -12.299 0.269 1.00 87.75 147 ALA A N 1
ATOM 1196 C CA . ALA A 1 147 ? -0.707 -11.151 -0.456 1.00 87.75 147 ALA A CA 1
ATOM 1197 C C . ALA A 1 147 ? 0.810 -11.007 -0.278 1.00 87.75 147 ALA A C 1
ATOM 1199 O O . ALA A 1 147 ? 1.491 -10.665 -1.241 1.00 87.75 147 ALA A O 1
ATOM 1200 N N . SER A 1 148 ? 1.360 -11.338 0.898 1.00 83.50 148 SER A N 1
ATOM 1201 C CA . SER A 1 148 ? 2.804 -11.259 1.157 1.00 83.50 148 SER A CA 1
ATOM 1202 C C . SER A 1 148 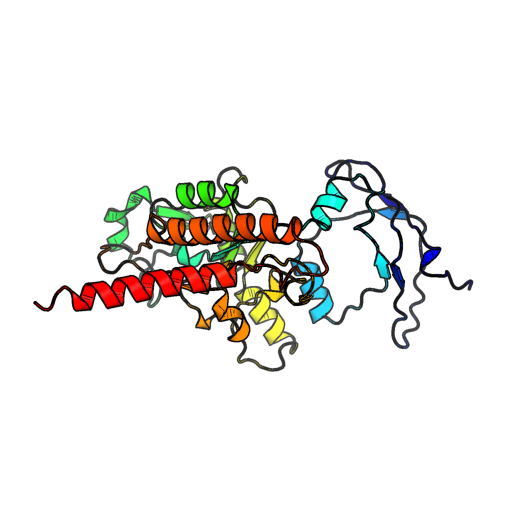? 3.641 -12.231 0.319 1.00 83.50 148 SER A C 1
ATOM 1204 O O . SER A 1 148 ? 4.851 -12.058 0.225 1.00 83.50 148 SER A O 1
ATOM 1206 N N . ASN A 1 149 ? 3.025 -13.243 -0.306 1.00 81.25 149 ASN A N 1
ATOM 1207 C CA . ASN A 1 149 ? 3.725 -14.126 -1.249 1.00 81.25 149 ASN A CA 1
ATOM 1208 C C . ASN A 1 149 ? 3.901 -13.499 -2.639 1.00 81.25 149 ASN A C 1
ATOM 1210 O O . ASN A 1 149 ? 4.689 -14.001 -3.434 1.00 81.25 149 ASN A O 1
ATOM 1214 N N . LEU A 1 150 ? 3.135 -12.452 -2.949 1.00 81.06 150 LEU A N 1
ATOM 1215 C CA . LEU A 1 150 ? 3.079 -11.816 -4.269 1.00 81.06 150 LEU A CA 1
ATOM 1216 C C . LEU A 1 150 ? 3.552 -10.361 -4.237 1.00 81.06 150 LEU A C 1
ATOM 1218 O O . LEU A 1 150 ? 3.867 -9.786 -5.275 1.00 81.06 150 LEU A O 1
ATOM 1222 N N . TYR A 1 151 ? 3.557 -9.748 -3.055 1.00 80.06 151 TYR A N 1
ATOM 1223 C CA . TYR A 1 151 ? 3.861 -8.342 -2.886 1.00 80.06 151 TYR A CA 1
ATOM 1224 C C . TYR A 1 151 ? 4.577 -8.069 -1.563 1.00 80.06 151 TYR A C 1
ATOM 1226 O O . TYR A 1 151 ? 4.225 -8.631 -0.528 1.00 80.06 151 TYR A O 1
ATOM 1234 N N . GLU A 1 152 ? 5.503 -7.112 -1.555 1.00 75.25 152 GLU A N 1
ATOM 1235 C CA . GLU A 1 152 ? 5.939 -6.472 -0.308 1.00 75.25 152 GLU A CA 1
ATOM 1236 C C . GLU A 1 152 ? 4.807 -5.577 0.211 1.00 75.25 152 GLU A C 1
ATOM 1238 O O . GLU A 1 152 ? 4.235 -4.813 -0.556 1.00 75.25 152 GLU A O 1
ATOM 1243 N N . ILE A 1 153 ? 4.470 -5.643 1.498 1.00 78.25 153 ILE A N 1
ATOM 1244 C CA . ILE A 1 153 ? 3.322 -4.920 2.061 1.00 78.25 153 ILE A CA 1
ATOM 1245 C C . ILE A 1 153 ? 3.805 -3.769 2.937 1.00 78.25 153 ILE A C 1
ATOM 1247 O O . ILE A 1 153 ? 4.515 -3.999 3.908 1.00 78.25 153 ILE A O 1
ATOM 1251 N N . SER A 1 154 ? 3.361 -2.545 2.650 1.00 79.44 154 SER A N 1
ATOM 1252 C CA . SER A 1 154 ? 3.518 -1.376 3.531 1.00 79.44 154 SER A CA 1
ATOM 1253 C C . SER A 1 154 ? 2.181 -0.907 4.101 1.00 79.44 154 SER A C 1
ATOM 1255 O O . SER A 1 154 ? 1.138 -1.060 3.464 1.00 79.44 154 SER A O 1
ATOM 1257 N N . LEU A 1 155 ? 2.222 -0.301 5.290 1.00 82.50 155 LEU A N 1
ATOM 1258 C CA . LEU A 1 155 ? 1.058 0.189 6.019 1.00 82.50 155 LEU A CA 1
ATOM 1259 C C . LEU A 1 155 ? 1.077 1.709 6.176 1.00 82.50 155 LEU A C 1
ATOM 1261 O O . LEU A 1 155 ? 2.090 2.306 6.536 1.00 82.50 155 LEU A O 1
ATOM 1265 N N . CYS A 1 156 ? -0.082 2.344 6.018 1.00 85.19 156 CYS A N 1
ATOM 1266 C CA . CYS A 1 156 ? -0.218 3.769 6.315 1.00 85.19 156 CYS A CA 1
ATOM 1267 C C . CYS A 1 156 ? -1.615 4.147 6.774 1.00 85.19 156 CYS A C 1
ATOM 1269 O O . CYS A 1 156 ? -2.630 3.659 6.265 1.00 85.19 156 CYS A O 1
ATOM 1271 N N . SER A 1 157 ? -1.643 5.070 7.726 1.00 86.94 157 SER A N 1
ATOM 1272 C CA . SER A 1 157 ? -2.856 5.616 8.317 1.00 86.94 157 SER A CA 1
ATOM 1273 C C . SER A 1 157 ? -2.721 7.120 8.539 1.00 86.94 157 SER A C 1
ATOM 1275 O O . SER A 1 157 ? -1.625 7.683 8.529 1.00 86.94 157 SER A O 1
ATOM 1277 N N . LEU A 1 158 ? -3.864 7.764 8.765 1.00 87.75 158 LEU A N 1
ATOM 1278 C CA . LEU A 1 158 ? -3.950 9.116 9.316 1.00 87.75 158 LEU A CA 1
ATOM 1279 C C . LEU A 1 158 ? -3.944 9.124 10.855 1.00 87.75 158 LEU A C 1
ATOM 1281 O O . LEU A 1 158 ? -3.990 10.195 11.460 1.00 87.75 158 LEU A O 1
ATOM 1285 N N . GLY A 1 159 ? -3.893 7.957 11.503 1.00 86.44 159 GLY A N 1
ATOM 1286 C CA . GLY A 1 159 ? -3.608 7.859 12.930 1.00 86.44 159 GLY A CA 1
ATOM 1287 C C . GLY A 1 159 ? -2.202 8.360 13.267 1.00 86.44 159 GLY A C 1
ATOM 1288 O O . GLY A 1 159 ? -1.341 8.474 12.391 1.00 86.44 159 GLY A O 1
ATOM 1289 N N . ASP A 1 160 ? -1.968 8.685 14.538 1.00 86.06 160 ASP A N 1
ATOM 1290 C CA . ASP A 1 160 ? -0.616 8.965 15.029 1.00 86.06 160 ASP A CA 1
ATOM 1291 C C . ASP A 1 160 ? 0.295 7.728 14.907 1.00 86.06 160 ASP A C 1
ATOM 1293 O O . ASP A 1 160 ? -0.169 6.605 14.693 1.00 86.06 160 ASP A O 1
ATOM 1297 N N . GLN A 1 161 ? 1.611 7.934 15.004 1.00 85.06 161 GLN A N 1
ATOM 1298 C CA . GLN A 1 161 ? 2.569 6.843 14.811 1.00 85.06 161 GLN A CA 1
ATOM 1299 C C . GLN A 1 161 ? 2.396 5.730 15.855 1.00 85.06 161 GLN A C 1
ATOM 1301 O O . GLN A 1 161 ? 2.502 4.560 15.510 1.00 85.06 161 GLN A O 1
ATOM 1306 N N . SER A 1 162 ? 2.043 6.068 17.100 1.00 87.88 162 SER A N 1
ATOM 1307 C CA . SER A 1 162 ? 1.805 5.070 18.149 1.00 87.88 162 SER A CA 1
ATOM 1308 C C . SER A 1 162 ? 0.646 4.136 17.791 1.00 87.88 162 SER A C 1
ATOM 1310 O O . SER A 1 162 ? 0.772 2.917 17.907 1.00 87.88 162 SER A O 1
ATOM 1312 N N . TYR A 1 163 ? -0.463 4.689 17.301 1.00 89.81 163 TYR A N 1
ATOM 1313 C CA . TYR A 1 163 ? -1.597 3.925 16.796 1.00 89.81 163 TYR A CA 1
ATOM 1314 C C . TYR A 1 163 ? -1.193 3.028 15.625 1.00 89.81 163 TYR A C 1
ATOM 1316 O O . TYR A 1 163 ? -1.519 1.841 15.623 1.00 89.81 163 TYR A O 1
ATOM 1324 N N . VAL A 1 164 ? -0.457 3.579 14.655 1.00 87.06 164 VAL A N 1
ATOM 1325 C CA . VAL A 1 164 ? 0.042 2.827 13.497 1.00 87.06 164 VAL A CA 1
ATOM 1326 C C . VAL A 1 164 ? 0.890 1.635 13.941 1.00 87.06 164 VAL A C 1
ATOM 1328 O O . VAL A 1 164 ? 0.648 0.521 13.480 1.00 87.06 164 VAL A O 1
ATOM 1331 N N . ASP A 1 165 ? 1.814 1.839 14.879 1.00 86.00 165 ASP A N 1
ATOM 1332 C CA . ASP A 1 165 ? 2.698 0.791 15.390 1.00 86.00 165 ASP A CA 1
ATOM 1333 C C . ASP A 1 165 ? 1.922 -0.307 16.134 1.00 86.00 165 ASP A C 1
ATOM 1335 O O . ASP A 1 165 ? 2.203 -1.496 15.967 1.00 86.00 165 ASP A O 1
ATOM 1339 N N . MET A 1 166 ? 0.919 0.063 16.939 1.00 90.38 166 MET A N 1
ATOM 1340 C CA . MET A 1 166 ? 0.076 -0.907 17.650 1.00 90.38 166 MET A CA 1
ATOM 1341 C C . MET A 1 166 ? -0.772 -1.743 16.693 1.00 90.38 166 MET A C 1
ATOM 1343 O O . MET A 1 166 ? -0.870 -2.959 16.860 1.00 90.38 166 MET A O 1
ATOM 1347 N N . VAL A 1 167 ? -1.365 -1.123 15.672 1.00 90.88 167 VAL A N 1
ATOM 1348 C CA . VAL A 1 167 ? -2.143 -1.874 14.681 1.00 90.88 167 VAL A CA 1
ATOM 1349 C C . VAL A 1 167 ? -1.236 -2.749 13.818 1.00 90.88 167 VAL A C 1
ATOM 1351 O O . VAL A 1 167 ? -1.582 -3.899 13.551 1.00 90.88 167 VAL A O 1
ATOM 1354 N N . ALA A 1 168 ? -0.055 -2.258 13.435 1.00 87.31 168 ALA A N 1
ATOM 1355 C CA . ALA A 1 168 ? 0.928 -3.056 12.711 1.00 87.31 168 ALA A CA 1
ATOM 1356 C C . ALA A 1 168 ? 1.308 -4.324 13.493 1.00 87.31 168 ALA A C 1
ATOM 1358 O O . ALA A 1 168 ? 1.371 -5.398 12.904 1.00 87.31 168 ALA A O 1
ATOM 1359 N N . GLN A 1 169 ? 1.472 -4.233 14.818 1.00 87.19 169 GLN A N 1
ATOM 1360 C CA . GLN A 1 169 ? 1.727 -5.399 15.678 1.00 87.19 169 GLN A CA 1
ATOM 1361 C C . GLN A 1 169 ? 0.572 -6.404 15.679 1.00 87.19 169 GLN A C 1
ATOM 1363 O O . GLN A 1 169 ? 0.814 -7.608 15.686 1.00 87.19 169 GLN A O 1
ATOM 1368 N N . ILE A 1 170 ? -0.677 -5.929 15.654 1.00 90.94 170 ILE A N 1
ATOM 1369 C CA . ILE A 1 170 ? -1.843 -6.814 15.569 1.00 90.94 170 ILE A CA 1
ATOM 1370 C C . ILE A 1 170 ? -1.886 -7.525 14.220 1.00 90.94 170 ILE A C 1
ATOM 1372 O O . ILE A 1 170 ? -2.160 -8.719 14.196 1.00 90.94 170 ILE A O 1
ATOM 1376 N N . LEU A 1 171 ? -1.647 -6.807 13.118 1.00 88.81 171 LEU A N 1
ATOM 1377 C CA . LEU A 1 171 ? -1.768 -7.334 11.756 1.00 88.81 171 LEU A CA 1
ATOM 1378 C C . LEU A 1 171 ? -0.592 -8.236 11.349 1.00 88.81 171 LEU A C 1
ATOM 1380 O O . LEU A 1 171 ? -0.797 -9.189 10.601 1.00 88.81 171 LEU A O 1
ATOM 1384 N N . ASN A 1 172 ? 0.611 -7.960 11.854 1.00 82.69 172 ASN A N 1
ATOM 1385 C CA . ASN A 1 172 ? 1.862 -8.638 11.507 1.00 82.69 172 ASN A CA 1
ATOM 1386 C C . ASN A 1 172 ? 2.292 -9.639 12.588 1.00 82.69 172 ASN A C 1
ATOM 1388 O O . ASN A 1 172 ? 3.419 -9.588 13.089 1.00 82.69 172 ASN A O 1
ATOM 1392 N N . GLN A 1 173 ? 1.381 -10.530 12.981 1.00 70.00 173 GLN A N 1
ATOM 1393 C CA . GLN A 1 173 ? 1.711 -11.585 13.940 1.00 70.00 173 GLN A CA 1
ATOM 1394 C C . GLN A 1 173 ? 2.866 -12.418 13.358 1.00 70.00 173 GLN A C 1
ATOM 1396 O O . GLN A 1 173 ? 2.845 -12.764 12.181 1.00 70.00 173 GLN A O 1
ATOM 1401 N N . GLU A 1 174 ? 3.910 -12.649 14.161 1.00 63.53 174 GLU A N 1
ATOM 1402 C CA . GLU A 1 174 ? 5.168 -13.331 13.788 1.00 63.53 174 GLU A CA 1
ATOM 1403 C C . GLU A 1 174 ? 6.186 -12.524 12.954 1.00 63.53 174 GLU A C 1
ATOM 1405 O O . GLU A 1 174 ? 7.236 -13.056 12.599 1.00 63.53 174 GLU A O 1
ATOM 1410 N N . ASN A 1 175 ? 5.950 -11.232 12.687 1.00 61.91 175 ASN A N 1
ATOM 1411 C CA . ASN A 1 175 ? 6.836 -10.379 11.872 1.00 61.91 175 ASN A CA 1
ATOM 1412 C C . ASN A 1 175 ? 7.095 -10.901 10.444 1.00 61.91 175 ASN A C 1
ATOM 1414 O O . ASN A 1 175 ? 8.083 -10.535 9.807 1.00 61.91 175 ASN A O 1
ATOM 1418 N N . GLN A 1 176 ? 6.212 -11.756 9.929 1.00 62.50 176 GLN A N 1
ATOM 1419 C CA . GLN A 1 176 ? 6.419 -12.453 8.662 1.00 62.50 176 GLN A CA 1
ATOM 1420 C C . GLN A 1 176 ? 5.664 -11.849 7.476 1.00 62.50 176 GLN A C 1
ATOM 1422 O O . GLN A 1 176 ? 5.889 -12.290 6.355 1.00 62.50 176 GLN A O 1
ATOM 1427 N N . ILE A 1 177 ? 4.790 -10.869 7.681 1.00 62.38 177 ILE A N 1
ATOM 1428 C CA . ILE A 1 177 ? 3.892 -10.362 6.634 1.00 62.38 177 ILE A CA 1
ATOM 1429 C C . ILE A 1 177 ? 4.389 -9.015 6.102 1.00 62.38 177 ILE A C 1
ATOM 1431 O O . ILE A 1 177 ? 4.483 -8.804 4.897 1.00 62.38 177 ILE A O 1
ATOM 1435 N N . ILE A 1 178 ? 4.774 -8.108 7.000 1.00 62.31 178 ILE A N 1
ATOM 1436 C CA . ILE A 1 178 ? 5.349 -6.801 6.652 1.00 62.31 178 ILE A CA 1
ATOM 1437 C C . ILE A 1 178 ? 6.876 -6.955 6.626 1.00 62.31 178 ILE A C 1
ATOM 1439 O O . ILE A 1 178 ? 7.592 -6.436 7.482 1.00 62.31 178 ILE A O 1
ATOM 1443 N N . ARG A 1 179 ? 7.384 -7.771 5.693 1.00 53.75 179 ARG A N 1
ATOM 1444 C CA . ARG A 1 179 ? 8.828 -7.986 5.502 1.00 53.75 179 ARG A CA 1
ATOM 1445 C C . ARG A 1 179 ? 9.376 -6.849 4.639 1.00 53.75 179 ARG A C 1
ATOM 1447 O O . ARG A 1 179 ? 9.126 -6.832 3.444 1.00 53.75 179 ARG A O 1
ATOM 1454 N N . GLY A 1 180 ? 10.072 -5.886 5.243 1.00 48.66 180 GLY A N 1
ATOM 1455 C CA . GLY A 1 180 ? 10.691 -4.755 4.525 1.00 48.66 180 GLY A CA 1
ATOM 1456 C C . GLY A 1 180 ? 9.808 -3.510 4.366 1.00 48.66 180 GLY A C 1
ATOM 1457 O O . GLY A 1 180 ? 10.336 -2.401 4.280 1.00 48.66 180 GLY A O 1
ATOM 1458 N N . GLY A 1 181 ? 8.483 -3.662 4.452 1.00 52.84 181 GLY A N 1
ATOM 1459 C CA . GLY A 1 181 ? 7.543 -2.546 4.369 1.00 52.84 181 GLY A CA 1
ATOM 1460 C C . GLY A 1 181 ? 7.544 -1.607 5.580 1.00 52.84 181 GLY A C 1
ATOM 1461 O O . GLY A 1 181 ? 7.960 -1.956 6.687 1.00 52.84 181 GLY A O 1
ATOM 1462 N N . VAL A 1 182 ? 7.047 -0.386 5.371 1.00 65.12 182 VAL A N 1
ATOM 1463 C CA . VAL A 1 182 ? 7.025 0.678 6.389 1.00 65.12 182 VAL A CA 1
ATOM 1464 C C . VAL A 1 182 ? 5.635 0.779 7.016 1.00 65.12 182 VAL A C 1
ATOM 1466 O O . VAL A 1 182 ? 4.638 0.794 6.299 1.00 65.12 182 VAL A O 1
ATOM 1469 N N . ALA A 1 183 ? 5.563 0.892 8.345 1.00 75.75 183 ALA A N 1
ATOM 1470 C CA . ALA A 1 183 ? 4.361 1.329 9.051 1.00 75.75 183 ALA A CA 1
ATOM 1471 C C . ALA A 1 183 ? 4.446 2.844 9.289 1.00 75.75 183 ALA A C 1
ATOM 1473 O O . ALA A 1 183 ? 5.289 3.319 10.048 1.00 75.75 183 ALA A O 1
ATOM 1474 N N . TYR A 1 184 ? 3.611 3.612 8.593 1.00 79.44 184 TYR A N 1
ATOM 1475 C CA . TYR A 1 184 ? 3.799 5.052 8.444 1.00 79.44 184 TYR A CA 1
ATOM 1476 C C . TYR A 1 184 ? 2.555 5.880 8.809 1.00 79.44 184 TYR A C 1
ATOM 1478 O O . TYR A 1 184 ? 1.449 5.656 8.308 1.00 79.44 184 TYR A O 1
ATOM 1486 N N . SER A 1 185 ? 2.744 6.892 9.657 1.00 84.44 185 SER A N 1
ATOM 1487 C CA . SER A 1 185 ? 1.736 7.920 9.928 1.00 84.44 185 SER A CA 1
ATOM 1488 C C . SER A 1 185 ? 1.802 9.054 8.900 1.00 84.44 185 SER A C 1
ATOM 1490 O O . SER A 1 185 ? 2.638 9.955 8.993 1.00 84.44 185 SER A O 1
ATOM 1492 N N . ALA A 1 186 ? 0.841 9.075 7.973 1.00 84.31 186 ALA A N 1
ATOM 1493 C CA . ALA A 1 186 ? 0.673 10.176 7.019 1.00 84.31 186 ALA A CA 1
ATOM 1494 C C . ALA A 1 186 ? 0.317 11.496 7.711 1.00 84.31 186 ALA A C 1
ATOM 1496 O O . ALA A 1 186 ? 0.732 12.573 7.290 1.00 84.31 186 ALA A O 1
ATOM 1497 N N . ARG A 1 187 ? -0.418 11.425 8.828 1.00 82.75 187 ARG A N 1
ATOM 1498 C CA . ARG A 1 187 ? -0.745 12.612 9.624 1.00 82.75 187 ARG A CA 1
ATOM 1499 C C . ARG A 1 187 ? 0.499 13.241 10.241 1.00 82.75 187 ARG A C 1
ATOM 1501 O O . ARG A 1 187 ? 0.596 14.465 10.246 1.00 82.75 187 ARG A O 1
ATOM 1508 N N . GLY A 1 188 ? 1.417 12.429 10.767 1.00 76.75 188 GLY A N 1
ATOM 1509 C CA . GLY A 1 188 ? 2.654 12.918 11.375 1.00 76.75 188 GLY A CA 1
ATOM 1510 C C . GLY A 1 188 ? 3.484 13.740 10.392 1.00 76.75 188 GLY A C 1
ATOM 1511 O O . GLY A 1 188 ? 3.834 14.882 10.689 1.00 76.75 188 GLY A O 1
ATOM 1512 N N . GLU A 1 189 ? 3.723 13.203 9.195 1.00 74.75 189 GLU A N 1
ATOM 1513 C CA . GLU A 1 189 ? 4.459 13.930 8.156 1.00 74.75 189 GLU A CA 1
ATOM 1514 C C . GLU A 1 189 ? 3.699 15.157 7.659 1.00 74.75 189 GLU A C 1
ATOM 1516 O O . GLU A 1 189 ? 4.282 16.235 7.558 1.00 74.75 189 GLU A O 1
ATOM 1521 N N . TYR A 1 190 ? 2.398 15.029 7.391 1.00 77.81 190 TYR A N 1
ATOM 1522 C CA . TYR A 1 190 ? 1.590 16.157 6.940 1.00 77.81 190 TYR A CA 1
ATOM 1523 C C . TYR A 1 190 ? 1.667 17.339 7.917 1.00 77.81 190 TYR A C 1
ATOM 1525 O O . TYR A 1 190 ? 1.884 18.482 7.503 1.00 77.81 190 TYR A O 1
ATOM 1533 N N . LEU A 1 191 ? 1.537 17.071 9.223 1.00 77.69 191 LEU A N 1
ATOM 1534 C CA . LEU A 1 191 ? 1.668 18.092 10.262 1.00 77.69 191 LEU A CA 1
ATOM 1535 C C . LEU A 1 191 ? 3.081 18.679 10.297 1.00 77.69 191 LEU A C 1
ATOM 1537 O O . LEU A 1 191 ? 3.214 19.900 10.328 1.00 77.69 191 LEU A O 1
ATOM 1541 N N . TYR A 1 192 ? 4.116 17.839 10.233 1.00 74.25 192 TYR A N 1
ATOM 1542 C CA . TYR A 1 192 ? 5.512 18.279 10.209 1.00 74.25 192 TYR A CA 1
ATOM 1543 C C . TYR A 1 192 ? 5.805 19.220 9.032 1.00 74.25 192 TYR A C 1
ATOM 1545 O O . TYR A 1 192 ? 6.377 20.297 9.211 1.00 74.25 192 TYR A O 1
ATOM 1553 N N . LEU A 1 193 ? 5.386 18.845 7.825 1.00 70.81 193 LEU A N 1
ATOM 1554 C CA . LEU A 1 193 ? 5.601 19.640 6.618 1.00 70.81 193 LEU A CA 1
ATOM 1555 C C . LEU A 1 193 ? 4.816 20.955 6.639 1.00 70.81 193 LEU A C 1
ATOM 1557 O O . LEU A 1 193 ? 5.318 21.981 6.176 1.00 70.81 193 LEU A O 1
ATOM 1561 N N . THR A 1 194 ? 3.602 20.934 7.196 1.00 72.69 194 THR A N 1
ATOM 1562 C CA . THR A 1 194 ? 2.745 22.122 7.303 1.00 72.69 194 THR A CA 1
ATOM 1563 C C . THR A 1 194 ? 3.295 23.106 8.335 1.00 72.69 194 THR A C 1
ATOM 1565 O O . THR A 1 194 ? 3.379 24.300 8.063 1.00 72.69 194 THR A O 1
ATOM 1568 N N . GLN A 1 195 ? 3.709 22.615 9.507 1.00 72.75 195 GLN A N 1
ATOM 1569 C CA . GLN A 1 195 ? 4.221 23.446 10.602 1.00 72.75 195 GLN A CA 1
ATOM 1570 C C . GLN A 1 195 ? 5.571 24.091 10.274 1.00 72.75 195 GLN A C 1
ATOM 1572 O O . GLN A 1 195 ? 5.811 25.228 10.668 1.00 72.75 195 GLN A O 1
ATOM 1577 N N . ASN A 1 196 ? 6.429 23.403 9.518 1.00 64.81 196 ASN A N 1
ATOM 1578 C CA . ASN A 1 196 ? 7.751 23.913 9.148 1.00 64.81 196 ASN A CA 1
ATOM 1579 C C . ASN A 1 196 ? 7.750 24.804 7.893 1.00 64.81 196 ASN A C 1
ATOM 1581 O O . ASN A 1 196 ? 8.818 25.145 7.392 1.00 64.81 196 ASN A O 1
ATOM 1585 N N . GLY A 1 197 ? 6.580 25.159 7.346 1.00 60.72 197 GLY A N 1
ATOM 1586 C CA . GLY A 1 197 ? 6.476 25.996 6.142 1.00 60.72 197 GLY A CA 1
ATOM 1587 C C . GLY A 1 197 ? 7.034 25.346 4.868 1.00 60.72 197 GLY A C 1
ATOM 1588 O O . GLY A 1 197 ? 7.198 26.017 3.852 1.00 60.72 197 GLY A O 1
ATOM 1589 N N . ASN A 1 198 ? 7.310 24.039 4.906 1.00 59.91 198 ASN A N 1
ATOM 1590 C CA . ASN A 1 198 ? 7.889 23.273 3.799 1.00 59.91 198 ASN A CA 1
ATOM 1591 C C . ASN A 1 198 ? 6.831 22.796 2.788 1.00 59.91 198 ASN A C 1
ATOM 1593 O O . ASN A 1 198 ? 7.176 22.230 1.753 1.00 59.91 198 ASN A O 1
ATOM 1597 N N . LEU A 1 199 ? 5.547 23.045 3.062 1.00 60.59 199 LEU A N 1
ATOM 1598 C CA . LEU A 1 199 ? 4.439 22.869 2.127 1.00 60.59 199 LEU A CA 1
ATOM 1599 C C . LEU A 1 199 ? 4.021 24.236 1.562 1.00 60.59 199 LEU A C 1
ATOM 1601 O O . LEU A 1 199 ? 3.359 25.000 2.263 1.00 60.59 199 LEU A O 1
ATOM 1605 N N . PRO A 1 200 ? 4.318 24.537 0.282 1.00 53.22 200 PRO A N 1
ATOM 1606 C CA . PRO A 1 200 ? 3.879 25.778 -0.360 1.00 53.22 200 PRO A CA 1
ATOM 1607 C C . PRO A 1 200 ? 2.348 25.903 -0.436 1.00 53.22 200 PRO A C 1
ATOM 1609 O O . PRO A 1 200 ? 1.823 27.000 -0.582 1.00 53.22 200 PRO A O 1
ATOM 1612 N N . ASN A 1 201 ? 1.632 24.776 -0.331 1.00 55.28 201 ASN A N 1
ATOM 1613 C CA . ASN A 1 201 ? 0.181 24.686 -0.430 1.00 55.28 201 ASN A CA 1
ATOM 1614 C C . ASN A 1 201 ? -0.379 23.829 0.716 1.00 55.28 201 ASN A C 1
ATOM 1616 O O . ASN A 1 201 ? -0.372 22.601 0.631 1.00 55.28 201 ASN A O 1
ATOM 1620 N N . ALA A 1 202 ? -0.979 24.459 1.731 1.00 56.09 202 ALA A N 1
ATOM 1621 C CA . ALA A 1 202 ? -1.733 23.806 2.818 1.00 56.09 202 ALA A CA 1
ATOM 1622 C C . ALA A 1 202 ? -3.021 23.068 2.356 1.00 56.09 202 ALA A C 1
ATOM 1624 O O . ALA A 1 202 ? -3.926 22.815 3.145 1.00 56.09 202 ALA A O 1
ATOM 1625 N N . ARG A 1 203 ? -3.134 22.769 1.055 1.00 65.75 203 ARG A N 1
ATOM 1626 C CA . ARG A 1 203 ? -4.244 22.052 0.407 1.00 65.75 203 ARG A CA 1
ATOM 1627 C C . ARG A 1 203 ? -3.850 20.661 -0.088 1.00 65.75 203 ARG A C 1
ATOM 1629 O O . ARG A 1 203 ? -4.670 19.986 -0.706 1.00 65.75 203 ARG A O 1
ATOM 1636 N N . ARG A 1 204 ? -2.598 20.247 0.114 1.00 73.81 204 ARG A N 1
ATOM 1637 C CA . ARG A 1 204 ? -2.152 18.918 -0.296 1.00 73.81 204 ARG A CA 1
ATOM 1638 C C . ARG A 1 204 ? -2.886 17.849 0.529 1.00 73.81 204 ARG A C 1
ATOM 1640 O O . ARG A 1 204 ? -3.008 18.021 1.739 1.00 73.81 204 ARG A O 1
ATOM 1647 N N . PRO A 1 205 ? -3.342 16.744 -0.079 1.00 82.94 205 PRO A N 1
ATOM 1648 C CA . PRO A 1 205 ? -3.802 15.594 0.682 1.00 82.94 205 PRO A CA 1
ATOM 1649 C C . PRO A 1 205 ? -2.709 15.067 1.633 1.00 82.94 205 PRO A C 1
ATOM 1651 O O . PRO A 1 205 ? -1.520 15.206 1.336 1.00 82.94 205 PRO A O 1
ATOM 1654 N N . PRO A 1 206 ? -3.088 14.482 2.781 1.00 83.75 206 PRO A N 1
ATOM 1655 C CA . PRO A 1 206 ? -2.136 14.092 3.818 1.00 83.75 206 PRO A CA 1
ATOM 1656 C C . PRO A 1 206 ? -1.268 12.885 3.454 1.00 83.75 206 PRO A C 1
ATOM 1658 O O . PRO A 1 206 ? -0.230 12.695 4.078 1.00 83.75 206 PRO A O 1
ATOM 1661 N N . LYS A 1 207 ? -1.676 12.057 2.486 1.00 87.31 207 LYS A N 1
ATOM 1662 C CA . LYS A 1 207 ? -0.898 10.895 2.043 1.00 87.31 207 LYS A CA 1
ATOM 1663 C C . LYS A 1 207 ? -0.116 11.216 0.780 1.00 87.31 207 LYS A C 1
ATOM 1665 O O . LYS A 1 207 ? -0.555 12.028 -0.026 1.00 87.31 207 LYS A O 1
ATOM 1670 N N . ASP A 1 208 ? 1.020 10.556 0.602 1.00 81.44 208 ASP A N 1
ATOM 1671 C CA . ASP A 1 208 ? 1.880 10.748 -0.560 1.00 81.44 208 ASP A CA 1
ATOM 1672 C C . ASP A 1 208 ? 2.735 9.507 -0.820 1.00 81.44 208 ASP A C 1
ATOM 1674 O O . ASP A 1 208 ? 3.450 9.033 0.065 1.00 81.44 208 ASP A O 1
ATOM 1678 N N . LEU A 1 209 ? 2.702 9.000 -2.052 1.00 78.44 209 LEU A N 1
ATOM 1679 C CA . LEU A 1 209 ? 3.576 7.915 -2.483 1.00 78.44 209 LEU A CA 1
ATOM 1680 C C . LEU A 1 209 ? 5.053 8.302 -2.426 1.00 78.44 209 LEU A C 1
ATOM 1682 O O . LEU A 1 209 ? 5.864 7.446 -2.100 1.00 78.44 209 LEU A O 1
ATOM 1686 N N . ASN A 1 210 ? 5.423 9.561 -2.676 1.00 74.62 210 ASN A N 1
ATOM 1687 C CA . ASN A 1 210 ? 6.833 9.972 -2.643 1.00 74.62 210 ASN A CA 1
ATOM 1688 C C . ASN A 1 210 ? 7.423 9.933 -1.227 1.00 74.62 210 ASN A C 1
ATOM 1690 O O . ASN A 1 210 ? 8.610 9.657 -1.057 1.00 74.62 210 ASN A O 1
ATOM 1694 N N . SER A 1 211 ? 6.590 10.159 -0.212 1.00 70.88 211 SER A N 1
ATOM 1695 C CA . SER A 1 211 ? 6.958 10.019 1.199 1.00 70.88 211 SER A CA 1
ATOM 1696 C C . SER A 1 211 ? 7.225 8.566 1.597 1.00 70.88 211 SER A C 1
ATOM 1698 O O . SER A 1 211 ? 8.084 8.279 2.432 1.00 70.88 211 SER A O 1
ATOM 1700 N N . LEU A 1 212 ? 6.504 7.636 0.971 1.00 68.12 212 LEU A N 1
ATOM 1701 C CA . LEU A 1 212 ? 6.628 6.197 1.201 1.00 68.12 212 LEU A CA 1
ATOM 1702 C C . LEU A 1 212 ? 7.740 5.574 0.342 1.00 68.12 212 LEU A C 1
ATOM 1704 O O . LEU A 1 212 ? 8.465 4.686 0.789 1.00 68.12 212 LEU A O 1
ATOM 1708 N N . PHE A 1 213 ? 7.908 6.076 -0.880 1.00 65.75 213 PHE A N 1
ATOM 1709 C CA . PHE A 1 213 ? 8.781 5.536 -1.910 1.00 65.75 213 PHE A CA 1
ATOM 1710 C C . PHE A 1 213 ? 9.548 6.668 -2.598 1.00 65.75 213 PHE A C 1
ATOM 1712 O O . PHE A 1 213 ? 9.151 7.168 -3.644 1.00 65.75 213 PHE A O 1
ATOM 1719 N N . ALA A 1 214 ? 10.712 7.024 -2.053 1.00 52.84 214 ALA A N 1
ATOM 1720 C CA . ALA A 1 214 ? 11.532 8.135 -2.553 1.00 52.84 214 ALA A CA 1
ATOM 1721 C C . ALA A 1 214 ? 11.974 8.015 -4.031 1.00 52.84 214 ALA A C 1
ATOM 1723 O O . ALA A 1 214 ? 12.349 9.012 -4.636 1.00 52.84 214 ALA A O 1
ATOM 1724 N N . PHE A 1 215 ? 11.930 6.812 -4.618 1.00 51.09 215 PHE A N 1
ATOM 1725 C CA . PHE A 1 215 ? 12.272 6.577 -6.030 1.00 51.09 215 PHE A CA 1
ATOM 1726 C C . PHE A 1 215 ? 11.043 6.415 -6.935 1.00 51.09 215 PHE A C 1
ATOM 1728 O O . PHE A 1 215 ? 11.205 6.172 -8.125 1.00 51.09 215 PHE A O 1
ATOM 1735 N N . TYR A 1 216 ? 9.827 6.560 -6.395 1.00 56.78 216 TYR A N 1
ATOM 1736 C CA . TYR A 1 216 ? 8.595 6.573 -7.189 1.00 56.78 216 TYR A CA 1
ATOM 1737 C C . TYR A 1 216 ? 8.580 7.724 -8.205 1.00 56.78 216 TYR A C 1
ATOM 1739 O O . TYR A 1 216 ? 8.113 7.556 -9.325 1.00 56.78 216 TYR A O 1
ATOM 1747 N N . SER A 1 217 ? 9.164 8.869 -7.847 1.00 52.47 217 SER A N 1
ATOM 1748 C CA . SER A 1 217 ? 9.268 10.050 -8.707 1.00 52.47 217 SER A CA 1
ATOM 1749 C C . SER A 1 217 ? 10.316 9.948 -9.823 1.00 52.47 217 SER A C 1
ATOM 1751 O O . SER A 1 217 ? 10.276 10.757 -10.746 1.00 52.47 217 SER A O 1
ATOM 1753 N N . ASN A 1 218 ? 11.235 8.976 -9.775 1.00 52.16 218 ASN A N 1
ATOM 1754 C CA . ASN A 1 218 ? 12.321 8.820 -10.753 1.00 52.16 218 ASN A CA 1
ATOM 1755 C C . ASN A 1 218 ? 12.005 7.705 -11.760 1.00 52.16 218 ASN A C 1
ATOM 1757 O O . ASN A 1 218 ? 12.733 6.719 -11.875 1.00 52.16 218 ASN A O 1
ATOM 1761 N N . ARG A 1 219 ? 10.895 7.862 -12.484 1.00 58.06 219 ARG A N 1
ATOM 1762 C CA . ARG A 1 219 ? 10.512 6.976 -13.587 1.00 58.06 219 ARG A CA 1
ATOM 1763 C C . ARG A 1 219 ? 11.360 7.281 -14.826 1.00 58.06 219 ARG A C 1
ATOM 1765 O O . ARG A 1 219 ? 11.446 8.430 -15.250 1.00 58.06 219 ARG A O 1
ATOM 1772 N N . SER A 1 220 ? 11.942 6.245 -15.423 1.00 59.53 220 SER A N 1
ATOM 1773 C CA . SER A 1 220 ? 12.430 6.268 -16.806 1.00 59.53 220 SER A CA 1
ATOM 1774 C C . SER A 1 220 ? 11.475 5.427 -17.643 1.00 59.53 220 SER A C 1
ATOM 1776 O O . SER A 1 220 ? 11.117 4.325 -17.231 1.00 59.53 220 SER A O 1
ATOM 1778 N N . ASP A 1 221 ? 11.055 5.937 -18.798 1.00 64.56 221 ASP A N 1
ATOM 1779 C CA . ASP A 1 221 ? 10.109 5.229 -19.671 1.00 64.56 221 ASP A CA 1
ATOM 1780 C C . ASP A 1 221 ? 10.723 3.996 -20.359 1.00 64.56 221 ASP A C 1
ATOM 1782 O O . ASP A 1 221 ? 9.994 3.151 -20.877 1.00 64.56 221 ASP A O 1
ATOM 1786 N N . ASP A 1 222 ? 12.049 3.850 -20.299 1.00 63.66 222 ASP A N 1
ATOM 1787 C CA . ASP A 1 222 ? 12.799 2.790 -20.978 1.00 63.66 222 ASP A CA 1
ATOM 1788 C C . ASP A 1 222 ? 13.073 1.563 -20.091 1.00 63.66 222 ASP A C 1
ATOM 1790 O O . ASP A 1 222 ? 13.623 0.559 -20.558 1.00 63.66 222 ASP A O 1
ATOM 1794 N N . VAL A 1 223 ? 12.718 1.629 -18.802 1.00 61.81 223 VAL A N 1
ATOM 1795 C CA . VAL A 1 223 ? 13.019 0.584 -17.815 1.00 61.81 223 VAL A CA 1
ATOM 1796 C C . VAL A 1 223 ? 11.728 0.092 -17.163 1.00 61.81 223 VAL A C 1
ATOM 1798 O O . VAL A 1 223 ? 10.898 0.910 -16.763 1.00 61.81 223 VAL A O 1
ATOM 1801 N N . PRO A 1 224 ? 11.545 -1.232 -16.998 1.00 61.44 224 PRO A N 1
ATOM 1802 C CA . PRO A 1 224 ? 10.428 -1.761 -16.238 1.00 61.44 224 PRO A CA 1
ATOM 1803 C C . PRO A 1 224 ? 10.395 -1.176 -14.832 1.00 61.44 224 PRO A C 1
ATOM 1805 O O . PRO A 1 224 ? 11.360 -1.272 -14.073 1.00 61.44 224 PRO A O 1
ATOM 1808 N N . PHE A 1 225 ? 9.256 -0.589 -14.489 1.00 65.31 225 PHE A N 1
ATOM 1809 C CA . PHE A 1 225 ? 9.011 -0.010 -13.181 1.00 65.31 225 PHE A CA 1
ATOM 1810 C C . PHE A 1 225 ? 7.763 -0.653 -12.581 1.00 65.31 225 PHE A C 1
ATOM 1812 O O . PHE A 1 225 ? 6.710 -0.715 -13.220 1.00 65.31 225 PHE A O 1
ATOM 1819 N N . VAL A 1 226 ? 7.881 -1.158 -11.353 1.00 65.00 226 VAL A N 1
ATOM 1820 C CA . VAL A 1 226 ? 6.737 -1.698 -10.614 1.00 65.00 226 VAL A CA 1
ATOM 1821 C C . VAL A 1 226 ? 6.061 -0.538 -9.894 1.00 65.00 226 VAL A C 1
ATOM 1823 O O . VAL A 1 226 ? 6.558 -0.042 -8.884 1.00 65.00 226 VAL A O 1
ATOM 1826 N N . GLU A 1 227 ? 4.929 -0.087 -10.434 1.00 75.00 227 GLU A N 1
ATOM 1827 C CA . GLU A 1 227 ? 4.138 0.981 -9.825 1.00 75.00 227 GLU A CA 1
ATOM 1828 C C . GLU A 1 227 ? 3.447 0.451 -8.553 1.00 75.00 227 GLU A C 1
ATOM 1830 O O . GLU A 1 227 ? 2.873 -0.647 -8.583 1.00 75.00 227 GLU A O 1
ATOM 1835 N N . PRO A 1 228 ? 3.479 1.206 -7.437 1.00 79.88 228 PRO A N 1
ATOM 1836 C CA . PRO A 1 228 ? 2.817 0.801 -6.206 1.00 79.88 228 PRO A CA 1
ATOM 1837 C C . PRO A 1 228 ? 1.303 0.750 -6.418 1.00 79.88 228 PRO A C 1
ATOM 1839 O O . PRO A 1 228 ? 0.717 1.655 -7.012 1.00 79.88 228 PRO A O 1
ATOM 1842 N N . LEU A 1 229 ? 0.665 -0.294 -5.896 1.00 87.81 229 LEU A N 1
ATOM 1843 C CA . LEU A 1 229 ? -0.792 -0.397 -5.816 1.00 87.81 229 LEU A CA 1
ATOM 1844 C C . LEU A 1 229 ? -1.247 -0.010 -4.412 1.00 87.81 229 LEU A C 1
ATOM 1846 O O . LEU A 1 229 ? -0.657 -0.451 -3.425 1.00 87.81 229 LEU A O 1
ATOM 1850 N N . ILE A 1 230 ? -2.299 0.798 -4.328 1.00 90.44 230 ILE A N 1
ATOM 1851 C CA . ILE A 1 230 ? -2.841 1.344 -3.088 1.00 90.44 230 ILE A CA 1
ATOM 1852 C C . ILE A 1 230 ? -4.211 0.724 -2.831 1.00 90.44 230 ILE A C 1
ATOM 1854 O O . ILE A 1 230 ? -5.146 0.924 -3.600 1.00 90.44 230 ILE A O 1
ATOM 1858 N N . LEU A 1 231 ? -4.364 0.045 -1.698 1.00 92.56 231 LEU A N 1
ATOM 1859 C CA . LEU A 1 231 ? -5.676 -0.323 -1.173 1.00 92.56 231 LEU A CA 1
ATOM 1860 C C . LEU A 1 231 ? -6.153 0.765 -0.200 1.00 92.56 231 LEU A C 1
ATOM 1862 O O . LEU A 1 231 ? -5.614 0.886 0.903 1.00 92.56 231 LEU A O 1
ATOM 1866 N N . ASP A 1 232 ? -7.138 1.572 -0.601 1.00 91.50 232 ASP A N 1
ATOM 1867 C CA . ASP A 1 232 ? -7.681 2.669 0.216 1.00 91.50 232 ASP A CA 1
ATOM 1868 C C . ASP A 1 232 ? -9.191 2.810 -0.003 1.00 91.50 232 ASP A C 1
ATOM 1870 O O . ASP A 1 232 ? -9.702 2.573 -1.090 1.00 91.50 232 ASP A O 1
ATOM 1874 N N . ASP A 1 233 ? -9.928 3.222 1.021 1.00 89.62 233 ASP A N 1
ATOM 1875 C CA . ASP A 1 233 ? -11.362 3.507 0.921 1.00 89.62 233 ASP A CA 1
ATOM 1876 C C . ASP A 1 233 ? -11.658 4.968 0.535 1.00 89.62 233 ASP A C 1
ATOM 1878 O O . ASP A 1 233 ? -12.810 5.339 0.299 1.00 89.62 233 ASP A O 1
ATOM 1882 N N . ASN A 1 234 ? -10.629 5.821 0.494 1.00 89.88 234 ASN A N 1
ATOM 1883 C CA . ASN A 1 234 ? -10.752 7.237 0.194 1.00 89.88 234 ASN A CA 1
ATOM 1884 C C . ASN A 1 234 ? -9.608 7.768 -0.681 1.00 89.88 234 AS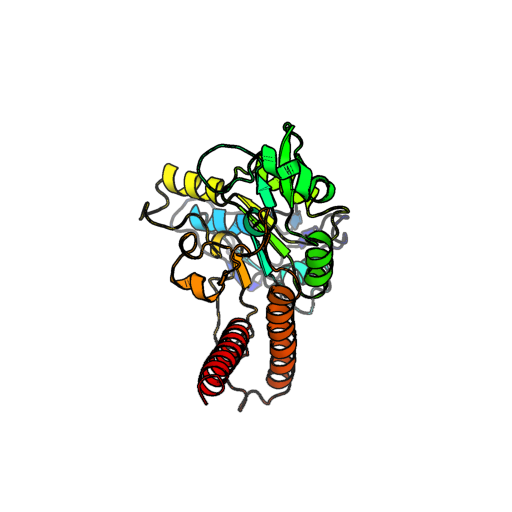N A C 1
ATOM 1886 O O . ASN A 1 234 ? -8.572 8.220 -0.186 1.00 89.88 234 ASN A O 1
ATOM 1890 N N . ALA A 1 235 ? -9.856 7.812 -1.990 1.00 90.75 235 ALA A N 1
ATOM 1891 C CA . ALA A 1 235 ? -8.918 8.352 -2.967 1.00 90.75 235 ALA A CA 1
ATOM 1892 C C . ALA A 1 235 ? -8.581 9.838 -2.749 1.00 90.75 235 ALA A C 1
ATOM 1894 O O . ALA A 1 235 ? -7.471 10.261 -3.055 1.00 90.75 235 ALA A O 1
ATOM 1895 N N . THR A 1 236 ? -9.477 10.633 -2.148 1.00 90.88 236 THR A N 1
ATOM 1896 C CA . THR A 1 236 ? -9.242 12.078 -1.955 1.00 90.88 236 THR A CA 1
ATOM 1897 C C . THR A 1 236 ? -8.157 12.378 -0.922 1.00 90.88 236 THR A C 1
ATOM 1899 O O . THR A 1 236 ? -7.747 13.527 -0.780 1.00 90.88 236 THR A O 1
ATOM 1902 N N . MET A 1 237 ? -7.707 11.366 -0.172 1.00 90.38 237 MET A N 1
ATOM 1903 C CA . MET A 1 237 ? -6.585 11.485 0.762 1.00 90.38 237 MET A CA 1
ATOM 1904 C C . MET A 1 237 ? -5.224 11.427 0.065 1.00 90.38 237 MET A C 1
ATOM 1906 O O . MET A 1 237 ? -4.210 11.607 0.739 1.00 90.38 237 MET A O 1
ATOM 1910 N N . TRP A 1 238 ? -5.212 11.239 -1.258 1.00 90.00 238 TRP A N 1
ATOM 1911 C CA . TRP A 1 238 ? -4.029 11.159 -2.106 1.00 90.00 238 TRP A CA 1
ATOM 1912 C C . TRP A 1 238 ? -4.026 12.252 -3.189 1.00 90.00 238 TRP A C 1
ATOM 1914 O O . TRP A 1 238 ? -5.100 12.647 -3.665 1.00 90.00 238 TRP A O 1
ATOM 1924 N N . PRO A 1 239 ? -2.839 12.742 -3.600 1.00 88.94 239 PRO A N 1
ATOM 1925 C CA . PRO A 1 239 ? -2.668 13.632 -4.745 1.00 88.94 239 PRO A CA 1
ATOM 1926 C C . PRO A 1 239 ? -3.354 13.081 -5.997 1.00 88.94 239 PRO A C 1
ATOM 1928 O O . PRO A 1 239 ? -3.353 11.872 -6.213 1.00 88.94 239 PRO A O 1
ATOM 1931 N N . MET A 1 240 ? -3.951 13.955 -6.816 1.00 89.25 240 MET A N 1
ATOM 1932 C CA . MET A 1 240 ? -4.751 13.531 -7.978 1.00 89.25 240 MET A CA 1
ATOM 1933 C C . MET A 1 240 ? -3.959 12.666 -8.965 1.00 89.25 240 MET A C 1
ATOM 1935 O O . MET A 1 240 ? -4.493 11.702 -9.498 1.00 89.25 240 MET A O 1
ATOM 1939 N N . ASP A 1 241 ? -2.680 12.973 -9.156 1.00 86.19 241 ASP A N 1
ATOM 1940 C CA . ASP A 1 241 ? -1.734 12.239 -9.998 1.00 86.19 241 ASP A CA 1
ATOM 1941 C C . ASP A 1 241 ? -1.365 10.843 -9.458 1.00 86.19 241 ASP A C 1
ATOM 1943 O O . ASP A 1 241 ? -0.773 10.050 -10.180 1.00 86.19 241 ASP A O 1
ATOM 1947 N N . GLN A 1 242 ? -1.736 10.522 -8.215 1.00 87.56 242 GLN A N 1
ATOM 1948 C CA . GLN A 1 242 ? -1.516 9.217 -7.575 1.00 87.56 242 GLN A CA 1
ATOM 1949 C C . GLN A 1 242 ? -2.813 8.408 -7.426 1.00 87.56 242 GLN A C 1
ATOM 1951 O O . GLN A 1 242 ? -2.789 7.284 -6.928 1.00 87.56 242 GLN A O 1
ATOM 1956 N N . GLN A 1 243 ? -3.967 8.960 -7.820 1.00 91.00 243 GLN A N 1
ATOM 1957 C CA . GLN A 1 243 ? -5.256 8.287 -7.621 1.00 91.00 243 GLN A CA 1
ATOM 1958 C C . GLN A 1 243 ? -5.459 7.089 -8.552 1.00 91.00 243 GLN A C 1
ATOM 1960 O O . GLN A 1 243 ? -6.176 6.158 -8.186 1.00 91.00 243 GLN A O 1
ATOM 1965 N N . ASP A 1 244 ? -4.778 7.058 -9.698 1.00 89.19 244 ASP A N 1
ATOM 1966 C CA . ASP A 1 244 ? -4.780 5.906 -10.607 1.00 89.19 244 ASP A CA 1
ATOM 1967 C C . ASP A 1 244 ? -4.191 4.644 -9.954 1.00 89.19 244 ASP A C 1
ATOM 1969 O O . ASP A 1 244 ? -4.557 3.530 -10.328 1.00 89.19 244 ASP A O 1
ATOM 1973 N N . ASN A 1 245 ? -3.338 4.804 -8.938 1.00 88.06 245 ASN A N 1
ATOM 1974 C CA . ASN A 1 245 ? -2.768 3.708 -8.159 1.00 88.06 245 ASN A CA 1
ATOM 1975 C C . ASN A 1 245 ? -3.752 3.080 -7.171 1.00 88.06 245 ASN A C 1
ATOM 1977 O O . ASN A 1 245 ? -3.409 2.086 -6.531 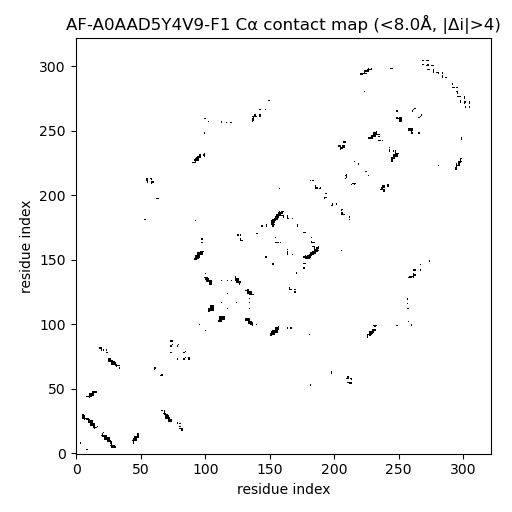1.00 88.06 245 ASN A O 1
ATOM 1981 N N . ILE A 1 246 ? -4.956 3.636 -7.020 1.00 91.12 246 ILE A N 1
ATOM 1982 C CA . ILE A 1 246 ? -5.875 3.265 -5.947 1.00 91.12 246 ILE A CA 1
ATOM 1983 C C . ILE A 1 246 ? -6.905 2.239 -6.420 1.00 91.12 246 ILE A C 1
ATOM 1985 O O . ILE A 1 246 ? -7.758 2.495 -7.273 1.00 91.12 246 ILE A O 1
ATOM 1989 N N . ILE A 1 247 ? -6.882 1.083 -5.765 1.00 92.50 247 ILE A N 1
ATOM 1990 C CA . ILE A 1 247 ? -7.982 0.127 -5.731 1.00 92.50 247 ILE A CA 1
ATOM 1991 C C . ILE A 1 247 ? -8.900 0.562 -4.592 1.00 92.50 247 ILE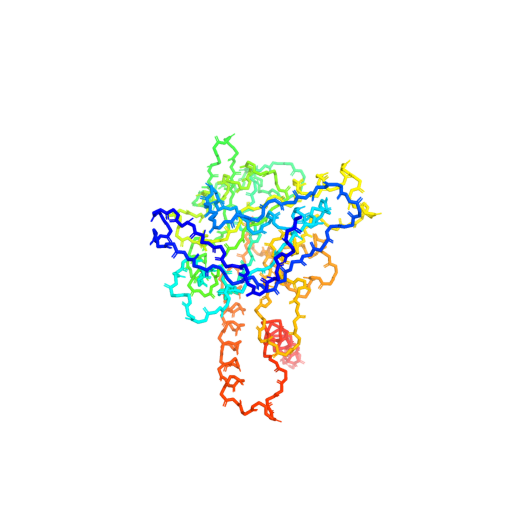 A C 1
ATOM 1993 O O . ILE A 1 247 ? -8.590 0.382 -3.412 1.00 92.50 247 ILE A O 1
ATOM 1997 N N . VAL A 1 248 ? -10.019 1.196 -4.954 1.00 91.62 248 VAL A N 1
ATOM 1998 C CA . VAL A 1 248 ? -10.944 1.767 -3.971 1.00 91.62 248 VAL A CA 1
ATOM 1999 C C . VAL A 1 248 ? -11.750 0.658 -3.301 1.00 91.62 248 VAL A C 1
ATOM 2001 O O . VAL A 1 248 ? -12.652 0.084 -3.911 1.00 91.62 248 VAL A O 1
ATOM 2004 N N . ILE A 1 249 ? -11.465 0.386 -2.028 1.00 91.62 249 ILE A N 1
ATOM 2005 C CA . ILE A 1 249 ? -12.154 -0.650 -1.250 1.00 91.62 249 ILE A CA 1
ATOM 2006 C C . ILE A 1 249 ? -13.246 -0.004 -0.407 1.00 91.62 249 ILE A C 1
ATOM 2008 O O . ILE A 1 249 ? -12.968 0.733 0.537 1.00 91.62 249 ILE A O 1
ATOM 2012 N N . ARG A 1 250 ? -14.504 -0.297 -0.734 1.00 90.75 250 ARG A N 1
ATOM 2013 C CA . ARG A 1 250 ? -15.665 0.195 0.013 1.00 90.75 250 ARG A CA 1
ATOM 2014 C C . ARG A 1 250 ? -16.196 -0.850 0.984 1.00 90.75 250 ARG A C 1
ATOM 2016 O O . ARG A 1 250 ? -15.978 -2.049 0.828 1.00 90.75 250 ARG A O 1
ATOM 2023 N N . GLU A 1 251 ? -16.904 -0.346 1.984 1.00 91.31 251 GLU A N 1
ATOM 2024 C CA . GLU A 1 251 ? -17.668 -1.153 2.926 1.00 91.31 251 GLU A CA 1
ATOM 2025 C C . GLU A 1 251 ? -18.746 -1.968 2.204 1.00 91.31 251 GLU A C 1
ATOM 2027 O O . GLU A 1 251 ? -19.375 -1.492 1.255 1.00 91.31 251 GLU A O 1
ATOM 2032 N N . MET A 1 252 ? -18.934 -3.210 2.647 1.00 92.44 252 MET A N 1
ATOM 2033 C CA . MET A 1 252 ? -19.967 -4.097 2.121 1.00 92.44 252 MET A CA 1
ATOM 2034 C C . MET A 1 252 ? -21.350 -3.624 2.572 1.00 92.44 252 MET A C 1
ATOM 2036 O O . MET A 1 252 ? -21.613 -3.557 3.769 1.00 92.44 252 MET A O 1
ATOM 2040 N N . VAL A 1 253 ? -22.236 -3.349 1.612 1.00 87.81 253 VAL A N 1
ATOM 2041 C CA . VAL A 1 253 ? -23.584 -2.806 1.870 1.00 87.81 253 VAL A CA 1
ATOM 2042 C C . VAL A 1 253 ? -24.434 -3.750 2.725 1.00 87.81 253 VAL A C 1
ATOM 2044 O O . VAL A 1 253 ? -25.141 -3.293 3.615 1.00 87.81 253 VAL A O 1
ATOM 2047 N N . ASP A 1 254 ? -24.319 -5.060 2.507 1.00 87.94 254 ASP A N 1
ATOM 2048 C CA . ASP A 1 254 ? -25.144 -6.065 3.193 1.00 87.94 254 ASP A CA 1
ATOM 2049 C C . ASP A 1 254 ? -24.544 -6.552 4.525 1.00 87.94 254 ASP A C 1
ATOM 2051 O O . ASP A 1 254 ? -25.074 -7.462 5.168 1.00 87.94 254 ASP A O 1
ATOM 2055 N N . SER A 1 255 ? -23.415 -5.980 4.957 1.00 90.31 255 SER A N 1
ATOM 2056 C CA . SER A 1 255 ? -22.751 -6.395 6.192 1.00 90.31 255 SER A CA 1
ATOM 2057 C C . SER A 1 255 ? -23.352 -5.679 7.400 1.00 90.31 255 SER A C 1
ATOM 2059 O O . SER A 1 255 ? -23.288 -4.459 7.498 1.00 90.31 255 SER A O 1
ATOM 2061 N N . LYS A 1 256 ? -23.887 -6.444 8.363 1.00 89.31 256 LYS A N 1
ATOM 2062 C CA . LYS A 1 256 ? -24.474 -5.894 9.605 1.00 89.31 256 LYS A CA 1
ATOM 2063 C C . LYS A 1 256 ? -23.486 -5.074 10.435 1.00 89.31 256 LYS A C 1
ATOM 2065 O O . LYS A 1 256 ? -23.880 -4.126 11.096 1.00 89.31 256 LYS A O 1
ATOM 2070 N N . VAL A 1 257 ? -22.220 -5.476 10.421 1.00 93.19 257 VAL A N 1
ATOM 2071 C CA . VAL A 1 257 ? -21.111 -4.774 11.074 1.00 93.19 257 VAL A CA 1
ATOM 2072 C C . VAL A 1 257 ? -20.064 -4.492 10.014 1.00 93.19 257 VAL A C 1
ATOM 2074 O O . VAL A 1 257 ? -19.897 -5.312 9.110 1.00 93.19 257 VAL A O 1
ATOM 2077 N N . TRP A 1 258 ? -19.336 -3.382 10.140 1.00 94.06 258 TRP A N 1
ATOM 2078 C CA . TRP A 1 258 ? -18.308 -2.978 9.183 1.00 94.06 258 TRP A CA 1
ATOM 2079 C C . TRP A 1 258 ? -17.460 -4.162 8.687 1.00 94.06 258 TRP A C 1
ATOM 2081 O O . TRP A 1 258 ? -16.923 -4.965 9.468 1.00 94.06 258 TRP A O 1
ATOM 2091 N N . ASN A 1 259 ? -17.377 -4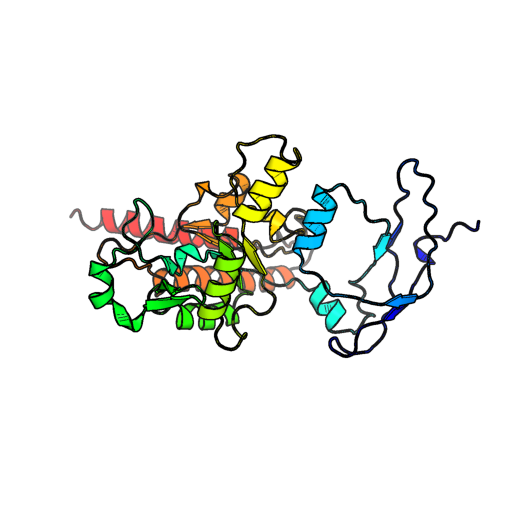.281 7.364 1.00 94.44 259 ASN A N 1
ATOM 2092 C CA . ASN A 1 259 ? -16.546 -5.256 6.682 1.00 94.44 259 ASN A CA 1
ATOM 2093 C C . ASN A 1 259 ? -16.208 -4.788 5.262 1.00 94.44 259 ASN A C 1
ATOM 2095 O O . ASN A 1 259 ? -16.898 -3.941 4.689 1.00 94.44 259 ASN A O 1
ATOM 2099 N N . VAL A 1 260 ? -15.168 -5.379 4.684 1.00 93.94 260 VAL A N 1
ATOM 2100 C CA . VAL A 1 260 ? -14.741 -5.161 3.299 1.00 93.94 260 VAL A CA 1
ATOM 2101 C C . VAL A 1 260 ? -14.499 -6.504 2.611 1.00 93.94 260 VAL A C 1
ATOM 2103 O O . VAL A 1 260 ? -14.123 -7.484 3.251 1.00 93.94 260 VAL A O 1
ATOM 2106 N N . ALA A 1 261 ? -14.693 -6.556 1.295 1.00 93.56 261 ALA A N 1
ATOM 2107 C CA . ALA A 1 261 ? -14.600 -7.793 0.521 1.00 93.56 261 ALA A CA 1
ATOM 2108 C C . ALA A 1 261 ? -13.148 -8.140 0.127 1.00 93.56 261 ALA A C 1
ATOM 2110 O O . ALA A 1 261 ? -12.807 -8.147 -1.057 1.00 93.56 261 ALA A O 1
ATOM 2111 N N . LEU A 1 262 ? -12.279 -8.428 1.109 1.00 94.19 262 LEU A N 1
ATOM 2112 C CA . LEU A 1 262 ? -10.897 -8.865 0.836 1.00 94.19 262 LEU A CA 1
ATOM 2113 C C . LEU A 1 262 ? -10.871 -10.131 -0.032 1.00 94.19 262 LEU A C 1
ATOM 2115 O O . LEU A 1 262 ? -10.123 -10.213 -1.005 1.00 94.19 262 LEU A O 1
ATOM 2119 N N . PHE A 1 263 ? -11.764 -11.073 0.278 1.00 94.25 263 PHE A N 1
ATOM 2120 C CA . PHE A 1 263 ? -12.061 -12.231 -0.553 1.00 94.25 263 PHE A CA 1
ATOM 2121 C C . PHE A 1 263 ? -13.510 -12.205 -1.061 1.00 94.25 263 PHE A C 1
ATOM 2123 O O . PHE A 1 263 ? -14.400 -11.729 -0.357 1.00 94.25 263 PHE A O 1
ATOM 2130 N N . PRO A 1 264 ? -13.768 -12.774 -2.251 1.00 94.00 264 PRO A N 1
ATOM 2131 C CA . PRO A 1 264 ? -12.770 -13.073 -3.280 1.00 94.00 264 PRO A CA 1
ATOM 2132 C C . PRO A 1 264 ? -12.336 -11.808 -4.044 1.00 94.00 264 PRO A C 1
ATOM 2134 O O . PRO A 1 264 ? -11.374 -11.857 -4.797 1.00 94.00 264 PRO A O 1
ATOM 2137 N N . VAL A 1 265 ? -13.030 -10.679 -3.854 1.00 93.31 265 VAL A N 1
ATOM 2138 C CA . VAL A 1 265 ? -12.971 -9.527 -4.763 1.00 93.31 265 VAL A CA 1
ATOM 2139 C C . VAL A 1 265 ? -11.576 -8.912 -4.831 1.00 93.31 265 VAL A C 1
ATOM 2141 O O . VAL A 1 265 ? -10.939 -8.985 -5.876 1.00 93.31 265 VAL A O 1
ATOM 2144 N N . VAL A 1 266 ? -11.069 -8.335 -3.735 1.00 94.12 266 VAL A N 1
ATOM 2145 C CA . VAL A 1 266 ? -9.761 -7.645 -3.747 1.00 94.12 266 VAL A CA 1
ATOM 2146 C C . VAL A 1 266 ? -8.635 -8.613 -4.114 1.00 94.12 266 VAL A C 1
ATOM 2148 O O . VAL A 1 266 ? -7.752 -8.267 -4.900 1.00 94.12 266 VAL A O 1
ATOM 2151 N N . GLN A 1 267 ? -8.697 -9.841 -3.597 1.00 95.12 267 GLN A N 1
ATOM 2152 C CA . GLN A 1 267 ? -7.757 -10.909 -3.921 1.00 95.12 267 GLN A CA 1
ATOM 2153 C C . GLN A 1 267 ? -7.701 -11.210 -5.427 1.00 95.12 267 GLN A C 1
ATOM 2155 O O . GLN A 1 267 ? -6.606 -11.297 -5.979 1.00 95.12 267 GLN A O 1
ATOM 2160 N N . GLN A 1 268 ? -8.844 -11.325 -6.107 1.00 95.69 268 GLN A N 1
ATOM 2161 C CA . GLN A 1 268 ? -8.896 -11.586 -7.549 1.00 95.69 268 GLN A CA 1
ATOM 2162 C C . GLN A 1 268 ? -8.314 -10.435 -8.375 1.00 95.69 268 GLN A C 1
ATOM 2164 O O . GLN A 1 268 ? -7.578 -10.699 -9.326 1.00 95.69 268 GLN A O 1
ATOM 2169 N N . VAL A 1 269 ? -8.597 -9.177 -8.005 1.00 94.62 269 VAL A N 1
ATOM 2170 C CA . VAL A 1 269 ? -8.021 -8.002 -8.690 1.00 94.62 269 VAL A CA 1
ATOM 2171 C C . VAL A 1 269 ? -6.497 -8.048 -8.623 1.00 94.62 269 VAL A C 1
ATOM 2173 O O . VAL A 1 269 ? -5.818 -7.947 -9.643 1.00 94.62 269 VAL A O 1
ATOM 2176 N N . LEU A 1 270 ? -5.958 -8.229 -7.417 1.00 93.50 270 LEU A N 1
ATOM 2177 C CA . LEU A 1 270 ? -4.520 -8.279 -7.191 1.00 93.50 270 LEU A CA 1
ATOM 2178 C C . LEU A 1 270 ? -3.883 -9.473 -7.919 1.00 93.50 270 LEU A C 1
ATOM 2180 O O . LEU A 1 270 ? -2.941 -9.288 -8.685 1.00 93.50 270 LEU A O 1
ATOM 2184 N N . ALA A 1 271 ? -4.449 -10.676 -7.786 1.00 93.12 271 ALA A N 1
ATOM 2185 C CA . ALA A 1 271 ? -3.962 -11.861 -8.492 1.00 93.12 271 ALA A CA 1
ATOM 2186 C C . ALA A 1 271 ? -3.877 -11.633 -10.011 1.00 93.12 271 ALA A C 1
ATOM 2188 O O . ALA A 1 271 ? -2.840 -11.907 -10.614 1.00 93.12 271 ALA A O 1
ATOM 2189 N N . PHE A 1 272 ? -4.927 -11.055 -10.607 1.00 95.31 272 PHE A N 1
ATOM 2190 C CA . PHE A 1 272 ? -4.953 -10.726 -12.030 1.00 95.31 272 PHE A CA 1
ATOM 2191 C C . PHE A 1 272 ? -3.842 -9.742 -12.411 1.00 95.31 272 PHE A C 1
ATOM 2193 O O . PHE A 1 272 ? -3.141 -9.972 -13.397 1.00 95.31 272 PHE A O 1
ATOM 2200 N N . ILE A 1 273 ? -3.661 -8.660 -11.645 1.00 92.31 273 ILE A N 1
ATOM 2201 C CA . ILE A 1 273 ? -2.620 -7.662 -11.927 1.00 92.31 273 ILE A CA 1
ATOM 2202 C C . ILE A 1 273 ? -1.235 -8.302 -11.847 1.00 92.31 273 ILE A C 1
ATOM 2204 O O . ILE A 1 273 ? -0.441 -8.129 -12.767 1.00 92.31 273 ILE A O 1
ATOM 2208 N N . HIS A 1 274 ? -0.951 -9.042 -10.773 1.00 88.75 274 HIS A N 1
ATOM 2209 C CA . H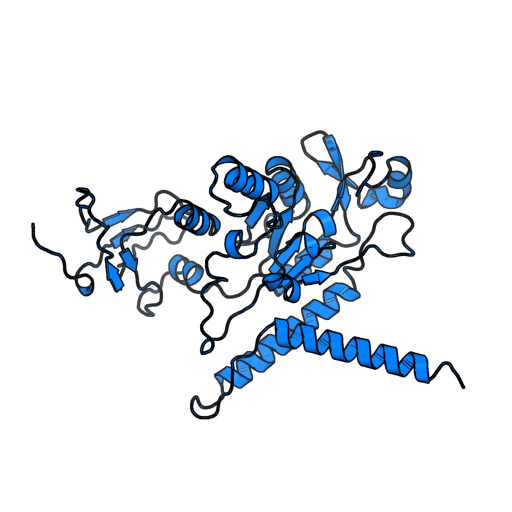IS A 1 274 ? 0.348 -9.675 -10.567 1.00 88.75 274 HIS A CA 1
ATOM 2210 C C . HIS A 1 274 ? 0.678 -10.664 -11.691 1.00 88.75 274 HIS A C 1
ATOM 2212 O O . HIS A 1 274 ? 1.731 -10.558 -12.317 1.00 88.75 274 HIS A O 1
ATOM 2218 N N . GLU A 1 275 ? -0.225 -11.609 -11.971 1.00 89.69 275 GLU A N 1
ATOM 2219 C CA . GLU A 1 275 ? -0.009 -12.649 -12.981 1.00 89.69 275 GLU A CA 1
ATOM 2220 C C . GLU A 1 275 ? 0.228 -12.050 -14.371 1.00 89.69 275 GLU A C 1
ATOM 2222 O O . GLU A 1 275 ? 1.203 -12.395 -15.042 1.00 89.69 275 GLU A O 1
ATOM 2227 N N . ASN A 1 276 ? -0.626 -11.115 -14.798 1.00 90.81 276 ASN A N 1
ATOM 2228 C 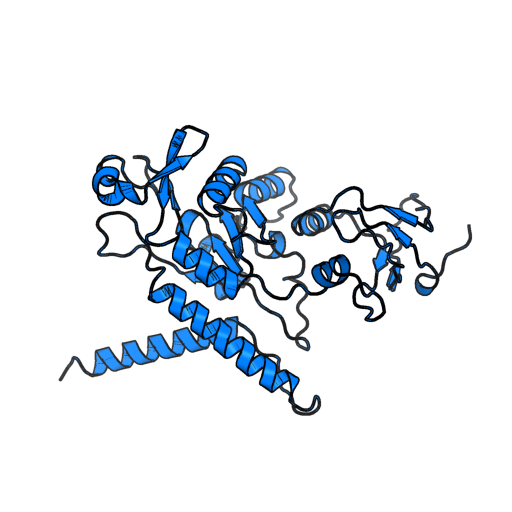CA . ASN A 1 276 ? -0.515 -10.530 -16.133 1.00 90.81 276 ASN A CA 1
ATOM 2229 C C . ASN A 1 276 ? 0.685 -9.587 -16.255 1.00 90.81 276 ASN A C 1
ATOM 2231 O O . ASN A 1 276 ? 1.336 -9.585 -17.299 1.00 90.81 276 ASN A O 1
ATOM 2235 N N . TYR A 1 277 ? 1.023 -8.850 -15.191 1.00 87.75 277 TYR A N 1
ATOM 2236 C CA . TYR A 1 277 ? 2.223 -8.020 -15.163 1.00 87.75 277 TYR A CA 1
ATOM 2237 C C . TYR A 1 277 ? 3.485 -8.848 -15.387 1.00 87.75 277 TYR A C 1
ATOM 2239 O O . TYR A 1 277 ? 4.231 -8.560 -16.322 1.00 87.75 277 TYR A O 1
ATOM 2247 N N . PHE A 1 278 ? 3.709 -9.893 -14.585 1.00 82.31 278 PHE A N 1
ATOM 2248 C CA . PHE A 1 278 ? 4.930 -10.693 -14.699 1.00 82.31 278 PHE A CA 1
ATOM 2249 C C . PHE A 1 278 ? 4.985 -11.483 -16.002 1.00 82.31 278 PHE A C 1
ATOM 2251 O O . PHE A 1 278 ? 6.023 -11.498 -16.656 1.00 82.31 278 PHE A O 1
ATOM 2258 N N . LYS A 1 279 ? 3.851 -12.022 -16.459 1.00 86.19 279 LYS A N 1
ATOM 2259 C CA . LYS A 1 279 ? 3.770 -12.667 -17.772 1.00 86.19 279 LYS A CA 1
ATOM 2260 C C . LYS A 1 279 ? 4.191 -11.728 -18.905 1.00 86.19 279 LYS A C 1
ATOM 2262 O O . LYS A 1 279 ? 4.925 -12.134 -19.802 1.00 86.19 279 LYS A O 1
ATOM 2267 N N . GLN A 1 280 ? 3.723 -10.480 -18.891 1.00 87.69 280 GLN A N 1
ATOM 2268 C CA . GLN A 1 280 ? 4.083 -9.504 -19.921 1.00 87.69 280 GLN A CA 1
ATOM 2269 C C . GLN A 1 280 ? 5.506 -8.979 -19.749 1.00 87.69 280 GLN A C 1
ATOM 2271 O O . GLN A 1 280 ? 6.169 -8.688 -20.742 1.00 87.69 280 GLN A O 1
ATOM 2276 N N . LEU A 1 281 ? 6.001 -8.897 -18.515 1.00 82.81 281 LEU A N 1
ATOM 2277 C CA . LEU A 1 281 ? 7.384 -8.532 -18.238 1.00 82.81 281 LEU A CA 1
ATOM 2278 C C . LEU A 1 281 ? 8.353 -9.572 -18.805 1.00 82.81 281 LEU A C 1
ATOM 2280 O O . LEU A 1 281 ? 9.343 -9.195 -19.426 1.00 82.81 281 LEU A O 1
ATOM 2284 N N . ASP A 1 282 ? 8.044 -10.860 -18.663 1.00 82.38 282 ASP A N 1
ATOM 2285 C CA . ASP A 1 282 ? 8.844 -11.945 -19.234 1.00 82.38 282 ASP A CA 1
ATOM 2286 C C . ASP A 1 282 ? 8.871 -11.880 -20.767 1.00 82.38 282 ASP A C 1
ATOM 2288 O O . ASP A 1 282 ? 9.939 -11.976 -21.373 1.00 82.38 282 ASP A O 1
ATOM 2292 N N . ILE A 1 283 ? 7.717 -11.635 -21.402 1.00 85.06 283 ILE A N 1
ATOM 2293 C CA . ILE A 1 283 ? 7.621 -11.439 -22.859 1.00 85.06 283 ILE A CA 1
ATOM 2294 C C . ILE A 1 283 ? 8.449 -10.224 -23.298 1.00 85.06 283 ILE A C 1
ATOM 2296 O O . ILE A 1 283 ? 9.202 -10.310 -24.267 1.00 85.06 283 ILE A O 1
ATOM 2300 N N . TRP A 1 284 ? 8.332 -9.102 -22.585 1.00 83.81 284 TRP A N 1
ATOM 2301 C CA . TRP A 1 284 ? 9.063 -7.873 -22.892 1.00 83.81 284 TRP A CA 1
ATOM 2302 C C . TRP A 1 284 ? 10.579 -8.047 -22.735 1.00 83.81 284 TRP A C 1
ATOM 2304 O O . TRP A 1 284 ? 11.339 -7.588 -23.586 1.00 83.81 284 TRP A O 1
ATOM 2314 N N . ASN A 1 285 ? 11.025 -8.751 -21.690 1.00 81.19 285 ASN A N 1
ATOM 2315 C CA . ASN A 1 285 ? 12.439 -9.055 -21.455 1.00 81.19 285 ASN A CA 1
ATOM 2316 C C . ASN A 1 285 ? 13.022 -10.007 -22.510 1.00 81.19 285 ASN A C 1
ATOM 2318 O O . ASN A 1 285 ? 14.205 -9.906 -22.826 1.00 81.19 285 ASN A O 1
ATOM 2322 N N . ALA A 1 286 ? 12.212 -10.927 -23.040 1.00 82.25 286 ALA A N 1
ATOM 2323 C CA . ALA A 1 286 ? 12.623 -11.866 -24.081 1.00 82.25 286 ALA A CA 1
ATOM 2324 C C . ALA A 1 286 ? 12.620 -11.257 -25.497 1.00 82.25 286 ALA A C 1
ATOM 2326 O O . ALA A 1 286 ? 13.203 -11.839 -26.413 1.00 82.25 286 ALA A O 1
ATOM 2327 N N . ALA A 1 287 ? 11.956 -10.115 -25.697 1.00 84.75 287 ALA A N 1
ATOM 2328 C CA . ALA A 1 287 ? 11.874 -9.447 -26.989 1.00 84.75 287 ALA A CA 1
ATOM 2329 C C . ALA A 1 287 ? 13.186 -8.734 -27.360 1.00 84.75 287 ALA A C 1
ATOM 2331 O O . ALA A 1 287 ? 13.891 -8.190 -26.507 1.00 84.75 287 ALA A O 1
ATOM 2332 N N . ASP A 1 288 ? 13.491 -8.688 -28.660 1.00 85.25 288 ASP A N 1
ATOM 2333 C CA . ASP A 1 288 ? 14.645 -7.948 -29.174 1.00 85.25 288 ASP A CA 1
ATOM 2334 C C . ASP A 1 288 ? 14.495 -6.440 -28.852 1.00 85.25 288 ASP A C 1
ATOM 2336 O O . ASP A 1 288 ? 13.438 -5.856 -29.129 1.00 85.25 288 ASP A O 1
ATOM 2340 N N . PRO A 1 289 ? 15.526 -5.782 -28.279 1.00 81.50 289 PRO A N 1
ATOM 2341 C CA . PRO A 1 289 ? 15.494 -4.359 -27.942 1.00 81.50 289 PRO A CA 1
ATOM 2342 C C . PRO A 1 289 ? 15.087 -3.416 -29.080 1.00 81.50 289 PRO A C 1
ATOM 2344 O O . PRO A 1 289 ? 14.577 -2.335 -28.804 1.00 81.50 289 PRO A O 1
ATOM 2347 N N . SER A 1 290 ? 15.302 -3.807 -30.339 1.00 81.81 290 SER A N 1
ATOM 2348 C CA . SER A 1 290 ? 14.954 -3.018 -31.527 1.00 81.81 290 SER A CA 1
ATOM 2349 C C . SER A 1 290 ? 13.460 -3.015 -31.869 1.00 81.81 290 SER A C 1
ATOM 2351 O O . SER A 1 290 ? 13.010 -2.146 -32.615 1.00 81.81 290 SER A O 1
ATOM 2353 N N . ILE A 1 291 ? 12.687 -3.961 -31.325 1.00 83.44 291 ILE A N 1
ATOM 2354 C CA . ILE A 1 291 ? 11.242 -4.107 -31.579 1.00 83.44 291 ILE A CA 1
ATOM 2355 C C . ILE A 1 291 ? 10.403 -4.118 -30.300 1.00 83.44 291 ILE A C 1
ATOM 2357 O O . ILE A 1 291 ? 9.174 -4.049 -30.378 1.00 83.44 291 ILE A O 1
ATOM 2361 N N . ARG A 1 292 ? 11.028 -4.232 -29.121 1.00 82.75 292 ARG A N 1
ATOM 2362 C CA . ARG A 1 292 ? 10.300 -4.199 -27.852 1.00 82.75 292 ARG A CA 1
ATOM 2363 C C . ARG A 1 292 ? 9.680 -2.812 -27.658 1.00 82.75 292 ARG A C 1
ATOM 2365 O O . ARG A 1 292 ? 10.355 -1.793 -27.773 1.00 82.75 292 ARG A O 1
ATOM 2372 N N . GLY A 1 293 ? 8.374 -2.785 -27.401 1.00 83.44 293 GLY A N 1
ATOM 2373 C CA . GLY A 1 293 ? 7.640 -1.557 -27.102 1.00 83.44 293 GLY A CA 1
ATOM 2374 C C . GLY A 1 293 ? 7.923 -1.037 -25.691 1.00 83.44 293 GLY A C 1
ATOM 2375 O O . GLY A 1 293 ? 8.912 -1.405 -25.054 1.00 83.44 293 GLY A O 1
ATOM 2376 N N . LEU A 1 294 ? 7.013 -0.207 -25.177 1.00 84.12 294 LEU A N 1
ATOM 2377 C CA . LEU A 1 294 ? 7.076 0.267 -23.793 1.00 84.12 294 LEU A CA 1
ATOM 2378 C C . LEU A 1 294 ? 7.013 -0.906 -22.797 1.00 84.12 294 LEU A C 1
ATOM 2380 O O . LEU A 1 294 ? 6.319 -1.895 -23.065 1.00 84.12 294 LEU A O 1
ATOM 2384 N N . PRO A 1 295 ? 7.710 -0.807 -21.652 1.00 83.06 295 PRO A N 1
ATOM 2385 C CA . PRO A 1 295 ? 7.642 -1.828 -20.622 1.00 83.06 295 PRO A CA 1
ATOM 2386 C C . PRO A 1 295 ? 6.219 -1.942 -20.047 1.00 83.06 295 PRO A C 1
ATOM 2388 O O . PRO A 1 295 ? 5.496 -0.944 -19.958 1.00 83.06 295 PRO A O 1
ATOM 2391 N N . PRO A 1 296 ? 5.799 -3.148 -19.628 1.00 85.06 296 PRO A N 1
ATOM 2392 C CA . PRO A 1 296 ? 4.509 -3.336 -18.978 1.00 85.06 296 PRO A CA 1
ATOM 2393 C C . PRO A 1 296 ? 4.475 -2.630 -17.620 1.00 85.06 296 PRO A C 1
ATOM 2395 O O . PRO A 1 296 ? 5.498 -2.499 -16.948 1.00 85.06 296 PRO A O 1
ATOM 2398 N N . THR A 1 297 ? 3.279 -2.228 -17.184 1.00 84.75 297 THR A N 1
ATOM 2399 C CA . THR A 1 297 ? 3.073 -1.603 -15.870 1.00 84.75 297 THR A CA 1
ATOM 2400 C C . THR A 1 297 ? 1.897 -2.233 -15.129 1.00 84.75 297 THR A C 1
ATOM 2402 O O . THR A 1 297 ? 0.929 -2.676 -15.752 1.00 84.75 297 THR A O 1
ATOM 2405 N N . SER A 1 298 ? 1.952 -2.271 -13.795 1.00 85.31 298 SER A N 1
ATOM 2406 C CA . SER A 1 298 ? 0.869 -2.823 -12.966 1.00 85.31 298 SER A CA 1
ATOM 2407 C C . SER A 1 298 ? -0.442 -2.042 -13.145 1.00 85.31 298 SER A C 1
ATOM 2409 O O . SER A 1 298 ? -1.514 -2.652 -13.196 1.00 85.31 298 SER A O 1
ATOM 2411 N N . LEU A 1 299 ? -0.380 -0.718 -13.347 1.00 87.50 299 LEU A N 1
ATOM 2412 C CA . LEU A 1 299 ? -1.564 0.107 -13.620 1.00 87.50 299 LEU A CA 1
ATOM 2413 C C . LEU A 1 299 ? -2.249 -0.245 -14.937 1.00 87.50 299 LEU A C 1
ATOM 2415 O O . LEU A 1 299 ? -3.475 -0.162 -15.032 1.00 87.50 299 LEU A O 1
ATOM 2419 N N . THR A 1 300 ? -1.484 -0.654 -15.950 1.00 89.44 300 THR A N 1
ATOM 2420 C CA . THR A 1 300 ? -2.049 -1.069 -17.240 1.00 89.44 300 THR A CA 1
ATOM 2421 C C . THR A 1 300 ? -2.988 -2.262 -17.053 1.00 89.44 300 THR A C 1
ATOM 2423 O O . THR A 1 300 ? -4.130 -2.224 -17.520 1.00 89.44 300 THR A O 1
ATOM 2426 N N . PHE A 1 301 ? -2.562 -3.270 -16.286 1.00 91.81 301 PHE A N 1
ATOM 2427 C CA . PHE A 1 301 ? -3.380 -4.455 -16.004 1.00 91.81 301 PHE A CA 1
ATOM 2428 C C . PHE A 1 301 ? -4.521 -4.169 -15.034 1.00 91.81 301 PHE A C 1
ATOM 2430 O O . PHE A 1 301 ? -5.597 -4.745 -15.180 1.00 91.81 301 PHE A O 1
ATOM 2437 N N . TYR A 1 302 ? -4.349 -3.233 -14.098 1.00 91.94 302 TYR A N 1
ATOM 2438 C CA . TYR A 1 302 ? -5.465 -2.781 -13.271 1.00 91.94 302 TYR A CA 1
ATOM 2439 C C . TYR A 1 302 ? -6.563 -2.126 -14.126 1.00 91.94 302 TYR A C 1
ATOM 2441 O O . TYR A 1 302 ? -7.734 -2.499 -14.041 1.00 91.94 302 TYR A O 1
ATOM 2449 N N . LYS A 1 303 ? -6.192 -1.207 -15.027 1.00 92.75 303 LYS A N 1
ATOM 2450 C CA . LYS A 1 303 ? -7.130 -0.566 -15.964 1.00 92.75 303 LYS A CA 1
ATOM 2451 C C . LYS A 1 303 ? -7.770 -1.578 -16.917 1.00 92.75 303 LYS A C 1
ATOM 2453 O O . LYS A 1 303 ? -8.935 -1.428 -17.281 1.00 92.75 303 LYS A O 1
ATOM 2458 N N . GLU A 1 304 ? -7.038 -2.602 -17.346 1.00 94.50 304 GLU A N 1
ATOM 2459 C CA . GLU A 1 304 ? -7.587 -3.703 -18.142 1.00 94.50 304 GLU A CA 1
ATOM 2460 C C . GLU A 1 304 ? -8.632 -4.516 -17.373 1.00 94.50 304 GLU A C 1
ATOM 2462 O O . GLU A 1 304 ? -9.737 -4.702 -17.885 1.00 94.50 304 GLU A O 1
ATOM 2467 N N . TYR A 1 305 ? -8.328 -4.915 -16.135 1.00 94.75 305 TYR A N 1
ATOM 2468 C CA . TYR A 1 305 ? -9.277 -5.603 -15.263 1.00 94.75 305 TYR A CA 1
ATOM 2469 C C . TYR A 1 305 ? -10.568 -4.791 -15.108 1.00 94.75 305 TYR A C 1
ATOM 2471 O O . TYR A 1 305 ? -11.661 -5.290 -15.369 1.00 94.75 305 TYR A O 1
ATOM 2479 N N . MET A 1 306 ? -10.446 -3.498 -14.793 1.00 93.44 306 MET A N 1
ATOM 2480 C CA . MET A 1 306 ? -11.594 -2.599 -14.637 1.00 93.44 306 MET A CA 1
ATOM 2481 C C . MET A 1 306 ? -12.428 -2.474 -15.916 1.00 93.44 306 MET A C 1
ATOM 2483 O O . MET A 1 306 ? -13.658 -2.487 -15.852 1.00 93.44 306 MET A O 1
ATOM 2487 N N . ARG A 1 307 ? -11.784 -2.380 -17.088 1.00 94.88 307 ARG A N 1
ATOM 2488 C CA . ARG A 1 307 ? -12.488 -2.353 -18.380 1.00 94.88 307 ARG A CA 1
ATOM 2489 C C . ARG A 1 307 ? -13.248 -3.651 -18.633 1.00 94.88 307 ARG A C 1
ATOM 2491 O O . ARG A 1 307 ? -14.388 -3.587 -19.092 1.00 94.88 307 ARG A O 1
ATOM 2498 N N . LYS A 1 308 ? -12.646 -4.803 -18.327 1.00 94.19 308 LYS A N 1
ATOM 2499 C CA . LYS A 1 308 ? -13.280 -6.117 -18.478 1.00 94.19 308 LYS A CA 1
ATOM 2500 C C . LYS A 1 308 ? -14.507 -6.246 -17.574 1.00 94.19 308 LYS A C 1
ATOM 2502 O O . LYS A 1 308 ? -15.584 -6.563 -18.073 1.00 94.19 308 LYS A O 1
ATOM 2507 N N . GLU A 1 309 ? -14.366 -5.924 -16.290 1.00 93.44 309 GLU A N 1
ATOM 2508 C CA . GLU A 1 309 ? -15.462 -5.978 -15.315 1.00 93.44 309 GLU A CA 1
ATOM 2509 C C . GLU A 1 309 ? -16.607 -5.027 -15.679 1.00 93.44 309 GLU A C 1
ATOM 2511 O O . GLU A 1 309 ? -17.776 -5.410 -15.658 1.00 93.44 309 GLU A O 1
ATOM 2516 N N . LEU A 1 310 ? -16.288 -3.786 -16.063 1.00 92.88 310 LEU A N 1
ATOM 2517 C CA . LEU A 1 310 ? -17.300 -2.819 -16.482 1.00 92.88 310 LEU A CA 1
ATOM 2518 C C . LEU A 1 310 ? -18.028 -3.281 -17.750 1.00 92.88 310 LEU A C 1
ATOM 2520 O O . LEU A 1 310 ? -19.251 -3.189 -17.817 1.00 92.88 310 LEU A O 1
ATOM 2524 N N . SER A 1 311 ? -17.292 -3.806 -18.733 1.00 92.56 311 SER A N 1
ATOM 2525 C CA . SER A 1 311 ? -17.882 -4.324 -19.973 1.00 92.56 311 SER A CA 1
ATOM 2526 C C . SER A 1 311 ? -18.816 -5.505 -19.700 1.00 92.56 311 SER A C 1
ATOM 2528 O O . SER A 1 311 ? -19.914 -5.545 -20.251 1.00 92.56 311 SER A O 1
ATOM 2530 N N . GLY A 1 312 ? -18.419 -6.424 -18.812 1.00 93.19 312 GLY A N 1
ATOM 2531 C CA . GLY A 1 312 ? -19.263 -7.534 -18.366 1.00 93.19 312 GLY A CA 1
ATOM 2532 C C . GLY A 1 312 ? -20.563 -7.047 -17.726 1.00 93.19 312 GLY A C 1
ATOM 2533 O O . GLY A 1 312 ? -21.646 -7.424 -18.168 1.00 93.19 312 GLY A O 1
ATOM 2534 N N . LYS A 1 313 ? -20.475 -6.109 -16.775 1.00 90.50 313 LYS A N 1
ATOM 2535 C CA . LYS A 1 313 ? -21.655 -5.522 -16.113 1.00 90.50 313 LYS A CA 1
ATOM 2536 C C . LYS A 1 313 ? -22.592 -4.794 -17.080 1.00 90.50 313 LYS A C 1
ATOM 2538 O O . LYS A 1 313 ? -23.809 -4.880 -16.940 1.00 90.50 313 LYS A O 1
ATOM 2543 N N . ILE A 1 314 ? -22.049 -4.081 -18.070 1.00 91.00 314 ILE A N 1
ATOM 2544 C CA . ILE A 1 314 ? -22.855 -3.434 -19.120 1.00 91.00 314 ILE A CA 1
ATOM 2545 C C . ILE A 1 314 ? -23.596 -4.490 -19.955 1.00 91.00 314 ILE A C 1
ATOM 2547 O O . ILE A 1 314 ? -24.780 -4.320 -20.263 1.00 91.00 314 ILE A O 1
ATOM 2551 N N . ALA A 1 315 ? -22.928 -5.594 -20.295 1.00 90.56 315 ALA A N 1
ATOM 2552 C CA . ALA A 1 315 ? -23.540 -6.684 -21.045 1.00 90.56 315 ALA A CA 1
ATOM 2553 C C . ALA A 1 315 ? -24.673 -7.368 -20.255 1.00 90.56 315 ALA A C 1
ATOM 2555 O O . ALA A 1 315 ? -25.739 -7.595 -20.818 1.00 90.56 315 ALA A O 1
ATOM 2556 N N . GLU A 1 316 ? -24.503 -7.614 -18.953 1.00 90.56 316 GLU A N 1
ATOM 2557 C CA . GLU A 1 316 ? -25.512 -8.257 -18.086 1.00 90.56 316 GLU A CA 1
ATOM 2558 C C . GLU A 1 316 ? -26.820 -7.457 -17.950 1.00 90.56 316 GLU A C 1
ATOM 2560 O O . GLU A 1 316 ? -27.917 -8.024 -17.917 1.00 90.56 316 GLU A O 1
ATOM 2565 N N . ILE A 1 317 ? -26.728 -6.124 -17.918 1.00 75.88 317 ILE A N 1
ATOM 2566 C CA . ILE A 1 317 ? -27.902 -5.232 -17.904 1.00 75.88 317 ILE A CA 1
ATOM 2567 C C . ILE A 1 317 ? -28.684 -5.331 -19.223 1.00 75.88 317 ILE A C 1
ATOM 2569 O O . ILE A 1 317 ? -29.900 -5.136 -19.259 1.00 75.88 317 ILE A O 1
ATOM 2573 N N . SER A 1 318 ? -27.991 -5.657 -20.312 1.00 57.56 318 SER A N 1
ATOM 2574 C CA . SER A 1 318 ? -28.590 -5.785 -21.641 1.00 57.56 318 SER A CA 1
ATOM 2575 C C . SER A 1 318 ? -29.389 -7.088 -21.788 1.00 57.56 318 SER A C 1
ATOM 2577 O O . SER A 1 318 ? -30.358 -7.125 -22.541 1.00 57.56 318 SER A O 1
ATOM 2579 N N . SER A 1 319 ? -29.036 -8.137 -21.037 1.00 55.69 319 SER A N 1
ATOM 2580 C CA . SER A 1 319 ? -29.707 -9.449 -21.045 1.00 55.69 319 SER A CA 1
ATOM 2581 C C . SER A 1 319 ? -30.888 -9.563 -20.075 1.00 55.69 319 SER A C 1
ATOM 2583 O O . SER A 1 319 ? -31.666 -10.503 -20.180 1.00 55.69 319 SER A O 1
ATOM 2585 N N . SER A 1 320 ? -31.047 -8.628 -19.138 1.00 52.69 320 SER A N 1
ATOM 2586 C CA . SER A 1 320 ? -32.100 -8.652 -18.106 1.00 52.69 320 SER A CA 1
ATOM 2587 C C . SER A 1 320 ? -33.353 -7.831 -18.472 1.00 52.69 320 SER A C 1
ATOM 2589 O O . SER A 1 320 ? -34.221 -7.607 -17.630 1.00 52.69 320 SER A O 1
ATOM 2591 N N . ARG A 1 321 ? -33.469 -7.391 -19.736 1.00 49.44 321 ARG A N 1
ATOM 2592 C CA . ARG A 1 321 ? -34.608 -6.624 -20.284 1.00 49.44 321 ARG A CA 1
ATOM 2593 C C . ARG A 1 321 ? -35.331 -7.301 -21.465 1.00 49.44 321 ARG A C 1
ATOM 2595 O O . ARG A 1 321 ? -35.922 -6.595 -22.281 1.00 49.44 321 ARG A O 1
ATOM 2602 N N . ILE A 1 322 ? -35.305 -8.632 -21.562 1.00 44.25 322 ILE A N 1
ATOM 2603 C CA . ILE A 1 322 ? -36.105 -9.392 -22.544 1.00 44.25 322 ILE A CA 1
ATOM 2604 C C . ILE A 1 322 ? -37.069 -10.317 -21.817 1.00 44.25 322 ILE A C 1
ATOM 2606 O O . ILE A 1 322 ? -36.595 -11.045 -20.916 1.00 44.25 322 ILE A O 1
#

InterPro domains:
  IPR004274 FCP1 homology domain [PF03031] (138-253)
  IPR004274 FCP1 homology domain [PS50969] (107-273)
  IPR023214 HAD superfamily [G3DSA:3.40.50.1000] (96-292)
  IPR036412 HAD-like superfamily [SSF56784] (140-252)

Solvent-accessible surface area (backbone atoms only — not comparable to full-atom values): 18789 Å² total; per-residue (Å²): 133,85,84,77,55,43,80,73,47,58,31,34,38,41,37,51,67,94,60,68,50,59,65,40,76,40,41,31,67,42,65,54,82,74,74,99,56,93,77,78,79,80,87,60,68,62,47,72,64,87,70,93,73,64,66,38,54,58,33,51,33,54,75,68,65,52,78,74,54,63,41,66,52,66,82,45,84,90,58,91,40,71,57,50,47,57,71,63,55,78,74,60,52,30,37,43,29,46,72,62,46,34,33,44,53,36,82,63,91,76,86,43,40,47,67,86,56,42,80,84,45,54,92,40,49,45,74,41,94,85,71,51,41,31,38,41,27,64,65,47,62,60,51,43,56,56,46,41,76,78,31,32,34,25,36,41,35,72,45,52,55,68,56,39,53,44,50,50,53,67,68,27,64,88,65,70,37,51,57,89,41,53,78,38,29,27,39,54,51,42,51,52,36,55,75,68,64,72,43,96,54,98,76,64,42,51,37,54,66,49,56,66,33,57,63,68,81,69,75,55,80,91,50,78,54,76,57,58,42,34,41,35,66,54,63,78,43,34,46,77,93,55,39,80,36,48,51,73,51,58,70,45,88,88,47,94,53,90,35,40,54,50,69,67,57,52,49,50,56,51,50,52,21,54,54,54,33,53,56,45,40,53,54,52,70,71,39,57,81,93,74,45,73,78,58,57,40,40,59,58,42,46,54,48,52,52,51,52,54,52,52,51,54,57,51,55,62,65,66,73,75,119

Secondary structure (DSSP, 8-state):
-----GGG---EEEPPGGGTS--EE--EEEEPPPTT--------SEEE---PPPTHHHHHHHHTT----EEE-TT-TT---HHHHHHH-----EEEEHHHHEEEE-SSSSSEE-GGGGGGGGGGEEE-TTS-EEEEPTTHHHHHHHHTTTS-EEEEESS-HHHHHHHHHHHSGGG-SSSS--EEEHHHHHHHHHHTT--S-TTS-S--HHHH-TTTT---TTS---PPEEEES-GGGS-GGGGGGEEE-PBPTT-SS--B-IIIIIHHHHHHHHHHHHHHHHHHHHS-TTT--SPP-HHHHHHHHHHHHHHHHHHHHHHS--